Protein AF-A0A0R0CVD9-F1 (afdb_monomer_lite)

Structure (mmCIF, N/CA/C/O backbone):
data_AF-A0A0R0CVD9-F1
#
_entry.id   AF-A0A0R0CVD9-F1
#
loop_
_atom_site.group_PDB
_atom_site.id
_atom_site.type_symbol
_atom_site.label_atom_id
_atom_site.label_alt_id
_atom_site.label_comp_id
_atom_site.label_asym_id
_atom_site.label_entity_id
_atom_site.label_seq_id
_atom_site.pdbx_PDB_ins_code
_atom_site.Cartn_x
_atom_site.Cartn_y
_atom_site.Cartn_z
_atom_site.occupancy
_atom_site.B_iso_or_equiv
_atom_site.auth_seq_id
_atom_site.auth_comp_id
_atom_site.auth_asym_id
_atom_site.auth_atom_id
_atom_site.pdbx_PDB_model_num
ATOM 1 N N . MET A 1 1 ? 51.190 3.812 12.832 1.00 46.22 1 MET A N 1
ATOM 2 C CA . MET A 1 1 ? 50.723 3.449 14.195 1.00 46.22 1 MET A CA 1
ATOM 3 C C . MET A 1 1 ? 49.600 4.344 14.747 1.00 46.22 1 MET A C 1
ATOM 5 O O . MET A 1 1 ? 48.589 3.797 15.165 1.00 46.22 1 MET A O 1
ATOM 9 N N . LYS A 1 2 ? 49.679 5.688 14.687 1.00 39.62 2 LYS A N 1
ATOM 10 C CA . LYS A 1 2 ? 48.605 6.596 15.178 1.00 39.62 2 LYS A CA 1
ATOM 11 C C . LYS A 1 2 ? 47.224 6.422 14.500 1.00 39.62 2 LYS A C 1
ATOM 13 O O . LYS A 1 2 ? 46.209 6.509 15.180 1.00 39.62 2 LYS A O 1
ATOM 18 N N . ARG A 1 3 ? 47.165 6.081 13.202 1.00 39.66 3 ARG A N 1
ATOM 19 C CA . ARG A 1 3 ? 45.893 5.849 12.470 1.00 39.66 3 ARG A CA 1
ATOM 20 C C . ARG A 1 3 ? 45.149 4.562 12.882 1.00 39.66 3 ARG A C 1
ATOM 22 O O . ARG A 1 3 ? 43.926 4.535 12.844 1.00 39.66 3 ARG A O 1
ATOM 29 N N . LEU A 1 4 ? 45.863 3.531 13.348 1.00 35.41 4 LEU A N 1
ATOM 30 C CA . LEU A 1 4 ? 45.274 2.263 13.818 1.00 35.41 4 LEU A CA 1
ATOM 31 C C . LEU A 1 4 ? 44.642 2.386 15.217 1.00 35.41 4 LEU A C 1
ATOM 33 O O . LEU A 1 4 ? 43.608 1.778 15.484 1.00 35.41 4 LEU A O 1
ATOM 37 N N . LEU A 1 5 ? 45.210 3.227 16.088 1.00 36.34 5 LEU A N 1
ATOM 38 C CA . LEU A 1 5 ? 44.632 3.544 17.402 1.00 36.34 5 LEU A CA 1
ATOM 39 C C . LEU A 1 5 ? 43.390 4.440 17.287 1.00 36.34 5 LEU A C 1
ATOM 41 O O . LEU A 1 5 ? 42.425 4.255 18.023 1.00 36.34 5 LEU A O 1
ATOM 45 N N . GLN A 1 6 ? 43.369 5.362 16.321 1.00 36.78 6 GLN A N 1
ATOM 46 C CA . GLN A 1 6 ? 42.227 6.253 16.100 1.00 36.78 6 GLN A CA 1
ATOM 47 C C . GLN A 1 6 ? 41.021 5.518 15.485 1.00 36.78 6 GLN A C 1
ATOM 49 O O . GLN A 1 6 ? 39.886 5.802 15.861 1.00 36.78 6 GLN A O 1
ATOM 54 N N . ALA A 1 7 ? 41.259 4.521 14.622 1.00 36.97 7 ALA A N 1
ATOM 55 C CA . ALA A 1 7 ? 40.216 3.626 14.120 1.00 36.97 7 ALA A CA 1
ATOM 56 C C . ALA A 1 7 ? 39.637 2.738 15.238 1.00 36.97 7 ALA A C 1
ATOM 58 O O . ALA A 1 7 ? 38.423 2.722 15.424 1.00 36.97 7 ALA A O 1
ATOM 59 N N . ARG A 1 8 ? 40.483 2.098 16.066 1.00 34.53 8 ARG A N 1
ATOM 60 C CA . ARG A 1 8 ? 40.023 1.274 17.204 1.00 34.53 8 ARG A CA 1
ATOM 61 C C . ARG A 1 8 ? 39.249 2.075 18.259 1.00 34.53 8 ARG A C 1
ATOM 63 O O . ARG A 1 8 ? 38.226 1.597 18.736 1.00 34.53 8 ARG A O 1
ATOM 70 N N . CYS A 1 9 ? 39.656 3.306 18.576 1.00 31.66 9 CYS A N 1
ATOM 71 C CA . CYS A 1 9 ? 38.898 4.164 19.499 1.00 31.66 9 CYS A CA 1
ATOM 72 C C . CYS A 1 9 ? 37.529 4.601 18.947 1.00 31.66 9 CYS A C 1
ATOM 74 O O . CYS A 1 9 ? 36.595 4.792 19.728 1.00 31.66 9 CYS A O 1
ATOM 76 N N . LYS A 1 10 ? 37.381 4.744 17.621 1.00 36.44 10 LYS A N 1
ATOM 77 C CA . LYS A 1 10 ? 36.101 5.097 16.982 1.00 36.44 10 LYS A CA 1
ATOM 78 C C . LYS A 1 10 ? 35.129 3.908 16.985 1.00 36.44 10 LYS A C 1
ATOM 80 O O . LYS A 1 10 ? 33.962 4.088 17.316 1.00 36.44 10 LYS A O 1
ATOM 85 N N . THR A 1 11 ? 35.628 2.696 16.728 1.00 39.69 11 THR A N 1
ATOM 86 C CA . THR A 1 11 ? 34.836 1.453 16.778 1.00 39.69 11 THR A CA 1
ATOM 87 C C . THR A 1 11 ? 34.402 1.095 18.204 1.00 39.69 11 THR A C 1
ATOM 89 O O . THR A 1 11 ? 33.258 0.706 18.416 1.00 39.69 11 THR A O 1
ATOM 92 N N . ILE A 1 12 ? 35.272 1.293 19.205 1.00 40.84 12 ILE A N 1
ATOM 93 C CA . ILE A 1 12 ? 34.942 1.007 20.611 1.00 40.84 12 ILE A CA 1
ATOM 94 C C . ILE A 1 12 ? 33.892 1.996 21.142 1.00 40.84 12 ILE A C 1
ATOM 96 O O . ILE A 1 12 ? 32.920 1.560 21.746 1.00 40.84 12 ILE A O 1
ATOM 100 N N . ARG A 1 13 ? 34.002 3.305 20.849 1.00 39.06 13 ARG A N 1
ATOM 101 C CA . ARG A 1 13 ? 32.977 4.292 21.257 1.00 39.06 13 ARG A CA 1
ATOM 102 C C . ARG A 1 13 ? 31.610 4.054 20.606 1.00 39.06 13 ARG A C 1
ATOM 104 O O . ARG A 1 13 ? 30.598 4.259 21.273 1.00 39.06 13 ARG A O 1
ATOM 111 N N . GLY A 1 14 ? 31.577 3.608 19.346 1.00 40.62 14 GLY A N 1
ATOM 112 C CA . GLY A 1 14 ? 30.336 3.226 18.659 1.00 40.62 14 GLY A CA 1
ATOM 113 C C . GLY A 1 14 ? 29.641 2.039 19.333 1.00 40.62 14 GLY A C 1
ATOM 114 O O . GLY A 1 14 ? 28.458 2.121 19.658 1.00 40.62 14 GLY A O 1
ATOM 115 N N . ALA A 1 15 ? 30.397 0.987 19.661 1.00 43.97 15 ALA A N 1
ATOM 116 C CA . ALA A 1 15 ? 29.871 -0.186 20.359 1.00 43.97 15 ALA A CA 1
ATOM 117 C C . ALA A 1 15 ? 29.385 0.137 21.788 1.00 43.97 15 ALA A C 1
ATOM 119 O O . ALA A 1 15 ? 28.335 -0.339 22.212 1.00 43.97 15 ALA A O 1
ATOM 120 N N . SER A 1 16 ? 30.099 0.993 22.532 1.00 41.03 16 SER A N 1
ATOM 121 C CA . SER A 1 16 ? 29.701 1.407 23.888 1.00 41.03 16 SER A CA 1
ATOM 122 C C . SER A 1 16 ? 28.392 2.210 23.915 1.00 41.03 16 SER A C 1
ATOM 124 O O . SER A 1 16 ? 27.549 1.980 24.783 1.00 41.03 16 SER A O 1
ATOM 126 N N . MET A 1 17 ? 28.183 3.129 22.959 1.00 42.91 17 MET A N 1
ATOM 127 C CA . MET A 1 17 ? 26.914 3.866 22.833 1.00 42.91 17 MET A CA 1
ATOM 128 C C . MET A 1 17 ? 25.754 2.961 22.393 1.00 42.91 17 MET A C 1
ATOM 130 O O . MET A 1 17 ? 24.625 3.138 22.860 1.00 42.91 17 MET A O 1
ATOM 134 N N . GLN A 1 18 ? 26.014 1.968 21.539 1.00 55.06 18 GLN A N 1
ATOM 135 C CA . GLN A 1 18 ? 25.009 0.982 21.125 1.00 55.06 18 GLN A CA 1
ATOM 136 C C . GLN A 1 18 ? 24.547 0.106 22.300 1.00 55.06 18 GLN A C 1
ATOM 138 O O . GLN A 1 18 ? 23.351 -0.124 22.458 1.00 55.06 18 GLN A O 1
ATOM 143 N N . ILE A 1 19 ? 25.457 -0.315 23.182 1.00 55.16 19 ILE A N 1
ATOM 144 C CA . ILE A 1 19 ? 25.104 -1.124 24.361 1.00 55.16 19 ILE A CA 1
ATOM 145 C C . ILE A 1 19 ? 24.283 -0.304 25.370 1.00 55.16 19 ILE A C 1
ATOM 147 O O . ILE A 1 19 ? 23.258 -0.774 25.861 1.00 55.16 19 ILE A O 1
ATOM 151 N N . LEU A 1 20 ? 24.675 0.945 25.649 1.00 53.81 20 LEU A N 1
ATOM 152 C CA . LEU A 1 20 ? 23.951 1.816 26.589 1.00 53.81 20 LEU A CA 1
ATOM 153 C C . LEU A 1 20 ? 22.555 2.208 26.079 1.00 53.81 20 LEU A C 1
ATOM 155 O O . LEU A 1 20 ? 21.593 2.220 26.850 1.00 53.81 20 LEU A O 1
ATOM 159 N N . SER A 1 21 ? 22.421 2.484 24.780 1.00 58.44 21 SER A N 1
ATOM 160 C CA . SER A 1 21 ? 21.119 2.770 24.161 1.00 58.44 21 SER A CA 1
ATOM 161 C C . SER A 1 21 ? 20.202 1.540 24.143 1.00 58.44 21 SER A C 1
ATOM 163 O O . SER A 1 21 ? 19.011 1.668 24.434 1.00 58.44 21 SER A O 1
ATOM 165 N N . GLN A 1 22 ? 20.744 0.340 23.911 1.00 59.06 22 GLN A N 1
ATOM 166 C CA . GLN A 1 22 ? 19.995 -0.916 24.005 1.00 59.06 22 GLN A CA 1
ATOM 167 C C . GLN A 1 22 ? 19.549 -1.230 25.436 1.00 59.06 22 GLN A C 1
ATOM 169 O O . GLN A 1 22 ? 18.390 -1.587 25.635 1.00 59.06 22 GLN A O 1
ATOM 174 N N . LEU A 1 23 ? 20.408 -1.040 26.441 1.00 57.72 23 LEU A N 1
ATOM 175 C CA . LEU A 1 23 ? 20.046 -1.236 27.851 1.00 57.72 23 LEU A CA 1
ATOM 176 C C . LEU A 1 23 ? 18.939 -0.269 28.294 1.00 57.72 23 LEU A C 1
ATOM 178 O O . LEU A 1 23 ? 17.981 -0.682 28.948 1.00 57.72 23 LEU A O 1
ATOM 182 N N . GLY A 1 24 ? 19.011 0.997 27.873 1.00 60.28 24 GLY A N 1
ATOM 183 C CA . GLY A 1 24 ? 17.952 1.979 28.118 1.00 60.28 24 GLY A CA 1
ATOM 184 C C . GLY A 1 24 ? 16.625 1.615 27.439 1.00 60.28 24 GLY A C 1
ATOM 185 O O . GLY A 1 24 ? 15.556 1.778 28.033 1.00 60.28 24 GLY A O 1
ATOM 186 N N . LEU A 1 25 ? 16.675 1.079 26.216 1.00 61.19 25 LEU A N 1
ATOM 187 C CA . LEU A 1 25 ? 15.493 0.571 25.517 1.00 61.19 25 LEU A CA 1
ATOM 188 C C . LEU A 1 25 ? 14.918 -0.676 26.196 1.00 61.19 25 LEU A C 1
ATOM 190 O O . LEU A 1 25 ? 13.705 -0.747 26.371 1.00 61.19 25 LEU A O 1
ATOM 194 N N . MET A 1 26 ? 15.756 -1.622 26.629 1.00 55.00 26 MET A N 1
ATOM 195 C CA . MET A 1 26 ? 15.325 -2.814 27.370 1.00 55.00 26 MET A CA 1
ATOM 196 C C . MET A 1 26 ? 14.677 -2.442 28.702 1.00 55.00 26 MET A C 1
ATOM 198 O O . MET A 1 26 ? 13.609 -2.957 29.021 1.00 55.00 26 MET A O 1
ATOM 202 N N . PHE A 1 27 ? 15.244 -1.486 29.440 1.00 59.59 27 PHE A N 1
ATOM 203 C CA . PHE A 1 27 ? 14.623 -0.963 30.656 1.00 59.59 27 PHE A CA 1
ATOM 204 C C . PHE A 1 27 ? 13.245 -0.353 30.365 1.00 59.59 27 PHE A C 1
ATOM 206 O O . PHE A 1 27 ? 12.258 -0.687 31.017 1.00 59.59 27 PHE A O 1
ATOM 213 N N . ARG A 1 28 ? 13.128 0.493 29.336 1.00 57.97 28 ARG A N 1
ATOM 214 C CA . ARG A 1 28 ? 11.841 1.099 28.956 1.00 57.97 28 ARG A CA 1
ATOM 215 C C . ARG A 1 28 ? 10.813 0.072 28.478 1.00 57.97 28 ARG A C 1
ATOM 217 O O . ARG A 1 28 ? 9.631 0.212 28.779 1.00 57.97 28 ARG A O 1
ATOM 224 N N . ALA A 1 29 ? 11.248 -0.948 27.747 1.00 55.06 29 ALA A N 1
ATOM 225 C CA . ALA A 1 29 ? 10.389 -1.997 27.213 1.00 55.06 29 ALA A CA 1
ATOM 226 C C . ALA A 1 29 ? 9.886 -2.958 28.300 1.00 55.06 29 ALA A C 1
ATOM 228 O O . ALA A 1 29 ? 8.717 -3.342 28.270 1.00 55.06 29 ALA A O 1
ATOM 229 N N . THR A 1 30 ? 10.752 -3.318 29.251 1.00 56.84 30 THR A N 1
ATOM 230 C CA . THR A 1 30 ? 10.478 -4.347 30.263 1.00 56.84 30 THR A CA 1
ATOM 231 C C . THR A 1 30 ? 9.983 -3.755 31.581 1.00 56.84 30 THR A C 1
ATOM 233 O O . THR A 1 30 ? 9.003 -4.245 32.127 1.00 56.84 30 THR A O 1
ATOM 236 N N . VAL A 1 31 ? 10.612 -2.685 32.079 1.00 52.72 31 VAL A N 1
ATOM 237 C CA . VAL A 1 31 ? 10.285 -2.077 33.384 1.00 52.72 31 VAL A CA 1
ATOM 238 C C . VAL A 1 31 ? 9.189 -1.022 33.253 1.00 52.72 31 VAL A C 1
ATOM 240 O O . VAL A 1 31 ? 8.256 -1.001 34.045 1.00 52.72 31 VAL A O 1
ATOM 243 N N . LEU A 1 32 ? 9.262 -0.164 32.229 1.00 61.47 32 LEU A N 1
ATOM 244 C CA . LEU A 1 32 ? 8.261 0.894 32.002 1.00 61.47 32 LEU A CA 1
ATOM 245 C C . LEU A 1 32 ? 7.139 0.481 31.038 1.00 61.47 32 LEU A C 1
ATOM 247 O O . LEU A 1 32 ? 6.262 1.289 30.736 1.00 61.47 32 LEU A O 1
ATOM 251 N N . ASN A 1 33 ? 7.179 -0.757 30.533 1.00 66.50 33 ASN A N 1
ATOM 252 C CA . ASN A 1 33 ? 6.204 -1.336 29.607 1.00 66.50 33 ASN A CA 1
ATOM 253 C C . ASN A 1 33 ? 5.878 -0.437 28.389 1.00 66.50 33 ASN A C 1
ATOM 255 O O . ASN A 1 33 ? 4.750 -0.407 27.894 1.00 66.50 33 ASN A O 1
ATOM 259 N N . GLN A 1 34 ? 6.859 0.330 27.900 1.00 79.25 34 GLN A N 1
ATOM 260 C CA . GLN A 1 34 ? 6.652 1.284 26.811 1.00 79.25 34 GLN A CA 1
ATOM 261 C C . GLN A 1 34 ? 6.597 0.571 25.457 1.00 79.25 34 GLN A C 1
ATOM 263 O O . GLN A 1 34 ? 7.602 0.036 24.984 1.00 79.25 34 GLN A O 1
ATOM 268 N N . LEU A 1 35 ? 5.441 0.639 24.786 1.00 82.19 35 LEU A N 1
ATOM 269 C CA . LEU A 1 35 ? 5.224 0.022 23.471 1.00 82.19 35 LEU A CA 1
ATOM 270 C C . LEU A 1 35 ? 6.249 0.479 22.424 1.00 82.19 35 LEU A C 1
ATOM 272 O O . LEU A 1 35 ? 6.852 -0.348 21.749 1.00 82.19 35 LEU A O 1
ATOM 276 N N . ALA A 1 36 ? 6.523 1.784 22.355 1.00 79.62 36 ALA A N 1
ATOM 277 C CA . ALA A 1 36 ? 7.508 2.336 21.425 1.00 79.62 36 ALA A CA 1
ATOM 278 C C . ALA A 1 36 ? 8.912 1.735 21.624 1.00 79.62 36 ALA A C 1
ATOM 280 O O . ALA A 1 36 ? 9.637 1.530 20.657 1.00 79.62 36 ALA A O 1
ATOM 281 N N . ALA A 1 37 ? 9.298 1.430 22.869 1.00 75.69 37 ALA A N 1
ATOM 282 C CA . ALA A 1 37 ? 10.582 0.801 23.164 1.00 75.69 37 ALA A CA 1
ATOM 283 C C . ALA A 1 37 ? 10.592 -0.686 22.775 1.00 75.69 37 ALA A C 1
ATOM 285 O O . ALA A 1 37 ? 11.585 -1.153 22.224 1.00 75.69 37 ALA A O 1
ATOM 286 N N . LYS A 1 38 ? 9.484 -1.412 22.993 1.00 80.69 38 LYS A N 1
ATOM 287 C CA . LYS A 1 38 ? 9.330 -2.809 22.542 1.00 80.69 38 LYS A CA 1
ATOM 288 C C . LYS A 1 38 ? 9.438 -2.929 21.025 1.00 80.69 38 LYS A C 1
ATOM 290 O O . LYS A 1 38 ? 10.200 -3.757 20.539 1.00 80.69 38 LYS A O 1
ATOM 295 N N . V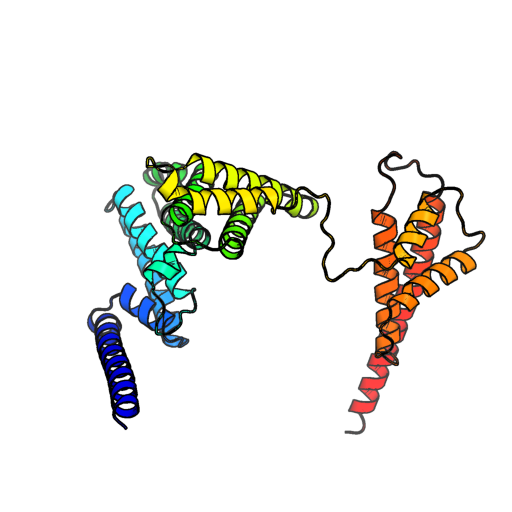AL A 1 39 ? 8.728 -2.064 20.301 1.00 80.38 39 VAL A N 1
ATOM 296 C CA . VAL A 1 39 ? 8.762 -2.001 18.835 1.00 80.38 39 VAL A CA 1
ATOM 297 C C . VAL A 1 39 ? 10.174 -1.703 18.342 1.00 80.38 39 VAL A C 1
ATOM 299 O O . VAL A 1 39 ? 10.689 -2.455 17.526 1.00 80.38 39 VAL A O 1
ATOM 302 N N . ARG A 1 40 ? 10.842 -0.684 18.902 1.00 78.62 40 ARG A N 1
ATOM 303 C CA . ARG A 1 40 ? 12.225 -0.333 18.532 1.00 78.62 40 ARG A CA 1
ATOM 304 C C . ARG A 1 40 ? 13.211 -1.478 18.766 1.00 78.62 40 ARG A C 1
ATOM 306 O O . ARG A 1 40 ? 14.072 -1.735 17.934 1.00 78.62 40 ARG A O 1
ATOM 313 N N . LEU A 1 41 ? 13.090 -2.191 19.886 1.00 75.62 41 LEU A N 1
ATOM 314 C CA . LEU A 1 41 ? 13.940 -3.356 20.150 1.00 75.62 41 LEU A CA 1
ATOM 315 C C . LEU A 1 41 ? 13.692 -4.489 19.155 1.00 75.62 41 LEU A C 1
ATOM 317 O O . LEU A 1 41 ? 14.648 -5.134 18.731 1.00 75.62 41 LEU A O 1
ATOM 321 N N . ALA A 1 42 ? 12.429 -4.738 18.807 1.00 79.31 42 ALA A N 1
ATOM 322 C CA . ALA A 1 42 ? 12.054 -5.784 17.865 1.00 79.31 42 ALA A CA 1
ATOM 323 C C . ALA A 1 42 ? 12.468 -5.447 16.422 1.00 79.31 42 ALA A C 1
ATOM 325 O O . ALA A 1 42 ? 12.924 -6.339 15.711 1.00 79.31 42 ALA A O 1
ATOM 326 N N . SER A 1 43 ? 12.369 -4.177 16.011 1.00 74.19 43 SER A N 1
ATOM 327 C CA . SER A 1 43 ? 12.750 -3.720 14.668 1.00 74.19 43 SER A CA 1
ATOM 328 C C . SER A 1 43 ? 14.266 -3.716 14.450 1.00 74.19 43 SER A C 1
ATOM 330 O O . SER A 1 43 ? 14.717 -3.982 13.341 1.00 74.19 43 SER A O 1
ATOM 332 N N . SER A 1 44 ? 15.058 -3.426 15.492 1.00 73.56 44 SER A N 1
ATOM 333 C CA . SER A 1 44 ? 16.529 -3.415 15.410 1.00 73.56 44 SER A CA 1
ATOM 334 C C . SER A 1 44 ? 17.168 -4.796 15.589 1.00 73.56 44 SER A C 1
ATOM 336 O O . SER A 1 44 ? 18.230 -5.049 15.031 1.00 73.56 44 SER A O 1
ATOM 338 N N . HIS A 1 45 ? 16.554 -5.682 16.383 1.00 72.12 45 HIS A N 1
ATOM 339 C CA . HIS A 1 45 ? 17.060 -7.031 16.663 1.00 72.12 45 HIS A CA 1
ATOM 340 C C . HIS A 1 45 ? 15.919 -8.037 16.611 1.00 72.12 45 HIS A C 1
ATOM 342 O O . HIS A 1 45 ? 15.257 -8.298 17.624 1.00 72.12 45 HIS A O 1
ATOM 348 N N . TYR A 1 46 ? 15.702 -8.607 15.425 1.00 69.75 46 TYR A N 1
ATOM 349 C CA . TYR A 1 46 ? 14.623 -9.563 15.222 1.00 69.75 46 TYR A CA 1
ATOM 350 C C . TYR A 1 46 ? 14.783 -10.774 16.147 1.00 69.75 46 TYR A C 1
ATOM 352 O O . TYR A 1 46 ? 15.763 -11.515 16.101 1.00 69.75 46 TYR A O 1
ATOM 360 N N . SER A 1 47 ? 13.772 -10.978 16.982 1.00 72.81 47 SER A N 1
ATOM 361 C CA . SER A 1 47 ? 13.567 -12.181 17.773 1.00 72.81 47 SER A CA 1
ATOM 362 C C . SER A 1 47 ? 12.073 -12.489 17.731 1.00 72.81 47 SER A C 1
ATOM 364 O O . SER A 1 47 ? 11.288 -11.578 18.018 1.00 72.81 47 SER A O 1
ATOM 366 N N . PRO A 1 48 ? 11.656 -13.729 17.413 1.00 76.62 48 PRO A N 1
ATOM 367 C CA . PRO A 1 48 ? 10.239 -14.072 17.303 1.00 76.62 48 PRO A CA 1
ATOM 368 C C . PRO A 1 48 ? 9.418 -13.690 18.543 1.00 76.62 48 PRO A C 1
ATOM 370 O O . PRO A 1 48 ? 8.316 -13.162 18.418 1.00 76.62 48 PRO A O 1
ATOM 373 N N . SER A 1 49 ? 9.977 -13.864 19.746 1.00 70.38 49 SER A N 1
ATOM 374 C CA . SER A 1 49 ? 9.300 -13.514 21.001 1.00 70.38 49 SER A CA 1
ATOM 375 C C . SER A 1 49 ? 9.141 -12.003 21.189 1.00 70.38 49 SER A C 1
ATOM 377 O O . SER A 1 49 ? 8.081 -11.541 21.606 1.00 70.38 49 SER A O 1
ATOM 379 N N . ARG A 1 50 ? 10.167 -11.212 20.848 1.00 73.12 50 ARG A N 1
ATOM 380 C CA . ARG A 1 50 ? 10.113 -9.741 20.928 1.00 73.12 50 ARG A CA 1
ATOM 381 C C . ARG A 1 50 ? 9.162 -9.160 19.892 1.00 73.12 50 ARG A C 1
ATOM 383 O O . ARG A 1 50 ? 8.417 -8.239 20.211 1.00 73.12 50 ARG A O 1
ATOM 390 N N . PHE A 1 51 ? 9.180 -9.714 18.682 1.00 77.19 51 PHE A N 1
ATOM 391 C CA . PHE A 1 51 ? 8.281 -9.327 17.604 1.00 77.19 51 PHE A CA 1
ATOM 392 C C . PHE A 1 51 ? 6.824 -9.616 17.977 1.00 77.19 51 PHE A C 1
ATOM 394 O O . PHE A 1 51 ? 6.001 -8.708 17.948 1.00 77.19 51 PHE A O 1
ATOM 401 N N . SER A 1 52 ? 6.525 -10.837 18.434 1.00 77.00 52 SER A N 1
ATOM 402 C CA . SER A 1 52 ? 5.186 -11.212 18.901 1.00 77.00 52 SER A CA 1
ATOM 403 C C . SER A 1 52 ? 4.718 -10.333 20.067 1.00 77.00 52 SER A C 1
ATOM 405 O O . SER A 1 52 ? 3.620 -9.791 20.018 1.00 77.00 52 SER A O 1
ATOM 407 N N . ALA A 1 53 ? 5.569 -10.084 21.068 1.00 72.75 53 ALA A N 1
ATOM 408 C CA . ALA A 1 53 ? 5.220 -9.215 22.193 1.00 72.75 53 ALA A CA 1
ATOM 409 C C . ALA A 1 53 ? 4.976 -7.750 21.780 1.00 72.75 53 ALA A C 1
ATOM 411 O O . ALA A 1 53 ? 4.141 -7.070 22.384 1.00 72.75 53 ALA A O 1
ATOM 412 N N . ALA A 1 54 ? 5.708 -7.245 20.782 1.00 79.19 54 ALA A N 1
ATOM 413 C CA . ALA A 1 54 ? 5.482 -5.918 20.221 1.00 79.19 54 ALA A CA 1
ATOM 414 C C . ALA A 1 54 ? 4.161 -5.866 19.441 1.00 79.19 54 ALA A C 1
ATOM 416 O O . ALA A 1 54 ? 3.379 -4.947 19.672 1.00 79.19 54 ALA A O 1
ATOM 417 N N . LEU A 1 55 ? 3.879 -6.878 18.615 1.00 83.06 55 LEU A N 1
ATOM 418 C CA . LEU A 1 55 ? 2.637 -7.002 17.849 1.00 83.06 55 LEU A CA 1
ATOM 419 C C . LEU A 1 55 ? 1.410 -7.067 18.770 1.00 83.06 55 LEU A C 1
ATOM 421 O O . LEU A 1 55 ? 0.515 -6.236 18.662 1.00 83.06 55 LEU A O 1
ATOM 425 N N . THR A 1 56 ? 1.423 -7.950 19.774 1.00 80.88 56 THR A N 1
ATOM 426 C CA . THR A 1 56 ? 0.361 -8.019 20.793 1.00 80.88 56 THR A CA 1
ATOM 427 C C . THR A 1 56 ? 0.215 -6.699 21.555 1.00 80.88 56 THR A C 1
ATOM 429 O O . THR A 1 56 ? -0.883 -6.302 21.941 1.00 80.88 56 THR A O 1
ATOM 432 N N . GLY A 1 57 ? 1.322 -5.986 21.781 1.00 82.06 57 GLY A N 1
ATOM 433 C CA . GLY A 1 57 ? 1.300 -4.657 22.382 1.00 82.06 57 GLY A CA 1
ATOM 434 C C . GLY A 1 57 ? 0.588 -3.612 21.516 1.00 82.06 57 GLY A C 1
ATOM 435 O O . GLY A 1 57 ? -0.137 -2.782 22.067 1.00 82.06 57 GLY A O 1
ATOM 436 N N . ILE A 1 58 ? 0.777 -3.660 20.193 1.00 85.44 58 ILE A N 1
ATOM 437 C CA . ILE A 1 58 ? 0.079 -2.804 19.225 1.00 85.44 58 ILE A CA 1
ATOM 438 C C . ILE A 1 58 ? -1.413 -3.142 19.225 1.00 85.44 58 ILE A C 1
ATOM 440 O O . ILE A 1 58 ? -2.217 -2.248 19.482 1.00 85.44 58 ILE A O 1
ATOM 444 N N . ASP A 1 59 ? -1.780 -4.418 19.073 1.00 85.44 59 ASP A N 1
ATOM 445 C CA . ASP A 1 59 ? -3.182 -4.863 19.057 1.00 85.44 59 ASP A CA 1
ATOM 446 C C . ASP A 1 59 ? -3.940 -4.443 20.325 1.00 85.44 59 ASP A C 1
ATOM 448 O O . ASP A 1 59 ? -5.010 -3.835 20.257 1.00 85.44 59 ASP A O 1
ATOM 452 N N . ASN A 1 60 ? -3.346 -4.667 21.501 1.00 87.00 60 ASN A N 1
ATOM 453 C CA . ASN A 1 60 ? -3.936 -4.241 22.770 1.00 87.00 60 ASN A CA 1
ATOM 454 C C . ASN A 1 60 ? -4.131 -2.722 22.833 1.00 87.00 60 ASN A C 1
ATOM 456 O O . ASN A 1 60 ? -5.101 -2.233 23.416 1.00 87.00 60 ASN A O 1
ATOM 460 N N . ARG A 1 61 ? -3.197 -1.950 22.266 1.00 90.06 61 ARG A N 1
ATOM 461 C CA . ARG A 1 61 ? -3.266 -0.489 22.302 1.00 90.06 61 ARG A CA 1
ATOM 462 C C . ARG A 1 61 ? -4.287 0.062 21.316 1.00 90.06 61 ARG A C 1
ATOM 464 O O . ARG A 1 61 ? -4.929 1.061 21.641 1.00 90.06 61 ARG A O 1
ATOM 471 N N . GLU A 1 62 ? -4.461 -0.588 20.173 1.00 90.44 62 GLU A N 1
ATOM 472 C CA . GLU A 1 62 ? -5.535 -0.305 19.225 1.00 90.44 62 GLU A CA 1
ATOM 473 C C . GLU A 1 62 ? -6.905 -0.601 19.833 1.00 90.44 62 GLU A C 1
ATOM 475 O O . GLU A 1 62 ? -7.777 0.264 19.778 1.00 90.44 62 GLU A O 1
ATOM 480 N N . GLN A 1 63 ? -7.071 -1.742 20.511 1.00 88.56 63 GLN A N 1
ATOM 481 C CA . GLN A 1 63 ? -8.320 -2.067 21.203 1.00 88.56 63 GLN A CA 1
ATOM 482 C C . GLN A 1 63 ? -8.641 -1.037 22.295 1.00 88.56 63 GLN A C 1
ATOM 484 O O . GLN A 1 63 ? -9.714 -0.444 22.303 1.00 88.56 63 GLN A O 1
ATOM 489 N N . GLN A 1 64 ? -7.674 -0.711 23.159 1.00 90.81 64 GLN A N 1
ATOM 490 C CA . GLN A 1 64 ? -7.847 0.333 24.179 1.00 90.81 64 GLN A CA 1
ATOM 491 C C . GLN A 1 64 ? -8.141 1.716 23.586 1.00 90.81 64 GLN A C 1
ATOM 493 O O . GLN A 1 64 ? -8.725 2.578 24.249 1.00 90.81 64 GLN A O 1
ATOM 498 N N . LEU A 1 65 ? -7.638 2.004 22.387 1.00 92.25 65 LEU A N 1
ATOM 499 C CA . LEU A 1 65 ? -7.919 3.251 21.692 1.00 92.25 65 LEU A CA 1
ATOM 500 C C . LEU A 1 65 ? -9.361 3.261 21.173 1.00 92.25 65 LEU A C 1
ATOM 502 O O . LEU A 1 65 ? -10.066 4.244 21.401 1.00 92.25 65 LEU A O 1
ATOM 506 N N . ALA A 1 66 ? -9.793 2.159 20.561 1.00 88.88 66 ALA A N 1
ATOM 507 C CA . ALA A 1 66 ? -11.155 1.941 20.095 1.00 88.88 66 ALA A CA 1
ATOM 508 C C . ALA A 1 66 ? -12.169 2.032 21.249 1.00 88.88 66 ALA A C 1
ATOM 510 O O . ALA A 1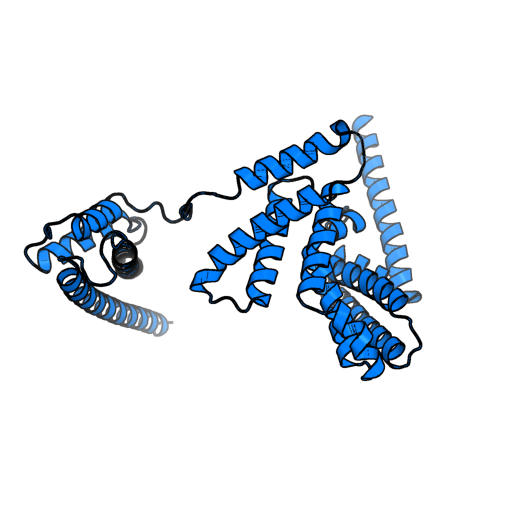 66 ? -13.120 2.805 21.157 1.00 88.88 66 ALA A O 1
ATOM 511 N N . ASP A 1 67 ? -11.906 1.365 22.377 1.00 89.25 67 ASP A N 1
ATOM 512 C CA . ASP A 1 67 ? -12.776 1.371 23.561 1.00 89.25 67 ASP A CA 1
ATOM 513 C C . ASP A 1 67 ? -12.897 2.765 24.191 1.00 89.25 67 ASP A C 1
ATOM 515 O O . ASP A 1 67 ? -13.974 3.216 24.577 1.00 89.25 67 ASP A O 1
ATOM 519 N N . ARG A 1 68 ? -11.784 3.502 24.299 1.00 89.88 68 ARG A N 1
ATOM 520 C CA . ARG A 1 68 ? -11.820 4.869 24.841 1.00 89.88 68 ARG A CA 1
ATOM 521 C C . ARG A 1 68 ? -12.579 5.821 23.922 1.00 89.88 68 ARG A C 1
ATOM 523 O O . ARG A 1 68 ? -13.237 6.734 24.418 1.00 89.88 68 ARG A O 1
ATOM 530 N N . PHE A 1 69 ? -12.484 5.629 22.610 1.00 88.12 69 PHE A N 1
ATOM 531 C CA . PHE A 1 69 ? -13.249 6.415 21.652 1.00 88.12 69 PHE A CA 1
ATOM 532 C C . PHE A 1 69 ? -14.742 6.067 21.691 1.00 88.12 69 PHE A C 1
ATOM 534 O O . PHE A 1 69 ? -15.567 6.977 21.760 1.00 88.12 69 PHE A O 1
ATOM 541 N N . SER A 1 70 ? -15.096 4.778 21.730 1.00 86.69 70 SER A N 1
ATOM 542 C CA . SER A 1 70 ? -16.493 4.328 21.800 1.00 86.69 70 SER A CA 1
ATOM 543 C C . SER A 1 70 ? -17.197 4.804 23.073 1.00 86.69 70 SER A C 1
ATOM 545 O O . SER A 1 70 ? -18.360 5.192 23.026 1.00 86.69 70 SER A O 1
ATOM 547 N N . GLN A 1 71 ? -16.466 4.888 24.188 1.00 87.38 71 GLN A N 1
ATOM 548 C CA . GLN A 1 71 ? -16.935 5.446 25.461 1.00 87.38 71 GLN A CA 1
ATOM 549 C C . GLN A 1 71 ? -16.979 6.988 25.492 1.00 87.38 71 GLN A C 1
ATOM 551 O O . GLN A 1 71 ? -17.252 7.568 26.541 1.00 87.38 71 GLN A O 1
ATOM 556 N N . GLY A 1 72 ? -16.645 7.674 24.392 1.00 84.19 72 GLY A N 1
ATOM 557 C CA . GLY A 1 72 ? -16.622 9.139 24.318 1.00 84.19 72 GLY A CA 1
ATOM 558 C C . GLY A 1 72 ? -15.509 9.805 25.137 1.00 84.19 72 GLY A C 1
ATOM 559 O O . GLY A 1 72 ? -15.514 11.020 25.308 1.00 84.19 72 GLY A O 1
ATOM 560 N N . ARG A 1 73 ? -14.529 9.036 25.630 1.00 87.88 73 ARG A N 1
ATOM 561 C CA . ARG A 1 73 ? -13.392 9.537 26.427 1.00 87.88 73 ARG A CA 1
ATOM 562 C C . ARG A 1 73 ? -12.272 10.134 25.570 1.00 87.88 73 ARG A C 1
ATOM 564 O O . ARG A 1 73 ? -11.279 10.614 26.112 1.00 87.88 73 ARG A O 1
ATOM 571 N N . LEU A 1 74 ? -12.397 10.063 24.245 1.00 89.12 74 LEU A N 1
ATOM 572 C CA . LEU A 1 74 ? -11.456 10.623 23.279 1.00 89.12 74 LEU A CA 1
ATOM 573 C C . LEU A 1 74 ? -12.203 11.403 22.203 1.00 89.12 74 LEU A C 1
ATOM 575 O O . LEU A 1 74 ? -13.211 10.937 21.673 1.00 89.12 74 LEU A O 1
ATOM 579 N N . SER A 1 75 ? -11.660 12.561 21.832 1.00 89.00 75 SER A N 1
ATOM 580 C CA . SER A 1 75 ? -12.122 13.291 20.652 1.00 89.00 75 SER A CA 1
ATOM 581 C C . SER A 1 75 ? -11.577 12.669 19.362 1.00 89.00 75 SER A C 1
ATOM 583 O O . SER A 1 75 ? -10.554 11.979 19.367 1.00 89.00 75 SER A O 1
ATOM 585 N N . VAL A 1 76 ? -12.216 12.967 18.227 1.00 87.56 76 VAL A N 1
ATOM 586 C CA . VAL A 1 76 ? -11.764 12.519 16.896 1.00 87.56 76 VAL A CA 1
ATOM 587 C C . VAL A 1 76 ? -10.334 12.979 16.601 1.00 87.56 76 VAL A C 1
ATOM 589 O O . VAL A 1 76 ? -9.525 12.198 16.107 1.00 87.56 76 VAL A O 1
ATOM 592 N N . GLY A 1 77 ? -9.978 14.216 16.965 1.00 87.38 77 GLY A N 1
ATOM 593 C CA . GLY A 1 77 ? -8.611 14.722 16.805 1.00 87.38 77 GLY A CA 1
ATOM 594 C C . GLY A 1 77 ? -7.590 13.939 17.641 1.00 87.38 77 GLY A C 1
ATOM 595 O O . GLY A 1 77 ? -6.521 13.575 17.152 1.00 87.38 77 GLY A O 1
ATOM 596 N N . GLN A 1 78 ? -7.927 13.597 18.889 1.00 91.00 78 GLN A N 1
ATOM 597 C CA . GLN A 1 78 ? -7.054 12.777 19.737 1.00 91.00 78 GLN A CA 1
ATOM 598 C C . GLN A 1 78 ? -6.914 11.346 19.212 1.00 91.00 78 GLN A C 1
ATOM 600 O O . GLN A 1 78 ? -5.809 10.798 19.235 1.00 91.00 78 GLN A O 1
ATOM 605 N N . LEU A 1 79 ? -8.011 10.756 18.726 1.00 90.44 79 LEU A N 1
ATOM 606 C CA . LEU A 1 79 ? -8.001 9.458 18.060 1.00 90.44 79 LEU A CA 1
ATOM 607 C C . LEU A 1 79 ? -7.074 9.492 16.845 1.00 90.44 79 LEU A C 1
ATOM 609 O O . LEU A 1 79 ? -6.207 8.635 16.724 1.00 90.44 79 LEU A O 1
ATOM 613 N N . TYR A 1 80 ? -7.197 10.514 15.999 1.00 89.75 80 TYR A N 1
ATOM 614 C CA . TYR A 1 80 ? -6.367 10.699 14.814 1.00 89.75 80 TYR A CA 1
ATOM 615 C C . TYR A 1 80 ? -4.873 10.725 15.159 1.00 89.75 80 TYR A C 1
ATOM 617 O O . TYR A 1 80 ? -4.083 9.988 14.568 1.00 89.75 80 TYR A O 1
ATOM 625 N N . HIS A 1 81 ? -4.464 11.540 16.135 1.00 90.50 81 HIS A N 1
ATOM 626 C CA . HIS A 1 81 ? -3.056 11.627 16.530 1.00 90.50 81 HIS A CA 1
ATOM 627 C C . HIS A 1 81 ? -2.535 10.321 17.141 1.00 90.50 81 HIS A C 1
ATOM 629 O O . HIS A 1 81 ? -1.406 9.916 16.863 1.00 90.50 81 HIS A O 1
ATOM 635 N N . GLN A 1 82 ? -3.338 9.641 17.964 1.00 92.50 82 GLN A N 1
ATOM 636 C CA . GLN A 1 82 ? -2.934 8.371 18.575 1.00 92.50 82 GLN A CA 1
ATOM 637 C C . GLN A 1 82 ? -2.874 7.236 17.545 1.00 92.50 82 GLN A C 1
ATOM 639 O O . GLN A 1 82 ? -1.910 6.474 17.551 1.00 92.50 82 GLN A O 1
ATOM 644 N N . ALA A 1 83 ? -3.834 7.174 16.622 1.00 91.44 83 ALA A N 1
ATOM 645 C CA . ALA A 1 83 ? -3.850 6.211 15.529 1.00 91.44 83 ALA A CA 1
ATOM 646 C C . ALA A 1 83 ? -2.669 6.416 14.574 1.00 91.44 83 ALA A C 1
ATOM 648 O O . ALA A 1 83 ? -2.057 5.442 14.147 1.00 91.44 83 ALA A O 1
ATOM 649 N N . ARG A 1 84 ? -2.271 7.671 14.305 1.00 90.94 84 ARG A N 1
ATOM 650 C CA . ARG A 1 84 ? -1.058 7.975 13.527 1.00 90.94 84 ARG A CA 1
ATOM 651 C C . ARG A 1 84 ? 0.180 7.354 14.168 1.00 90.94 84 ARG A C 1
ATOM 653 O O . ARG A 1 84 ? 0.920 6.654 13.492 1.00 90.94 84 ARG A O 1
ATOM 660 N N . ARG A 1 85 ? 0.355 7.550 15.476 1.00 90.12 85 ARG A N 1
ATOM 661 C CA . ARG A 1 85 ? 1.507 7.012 16.215 1.00 90.12 85 ARG A CA 1
ATOM 662 C C . ARG A 1 85 ? 1.528 5.484 16.265 1.00 90.12 85 ARG A C 1
ATOM 664 O O . ARG A 1 85 ? 2.612 4.913 16.282 1.00 90.12 85 ARG A O 1
ATOM 671 N N . LEU A 1 86 ? 0.363 4.837 16.330 1.00 91.44 86 LEU A N 1
ATOM 672 C CA . LEU A 1 86 ? 0.267 3.374 16.277 1.00 91.44 86 LEU A CA 1
ATOM 673 C C . LEU A 1 86 ? 0.604 2.845 14.883 1.00 91.44 86 LEU A C 1
ATOM 675 O O . LEU A 1 86 ? 1.399 1.921 14.774 1.00 91.44 86 LEU A O 1
ATOM 679 N N . ALA A 1 87 ? 0.106 3.494 13.832 1.00 89.44 87 ALA A N 1
ATOM 680 C CA . ALA A 1 87 ? 0.456 3.155 12.457 1.00 89.44 87 ALA A CA 1
ATOM 681 C C . ALA A 1 87 ? 1.961 3.295 12.185 1.00 89.44 87 ALA A C 1
ATOM 683 O O . ALA A 1 87 ? 2.557 2.435 11.545 1.00 89.44 87 ALA A O 1
ATOM 684 N N . ASP A 1 88 ? 2.593 4.351 12.705 1.00 89.75 88 ASP A N 1
ATOM 685 C CA . ASP A 1 88 ? 4.043 4.540 12.602 1.00 89.75 88 ASP A CA 1
ATOM 686 C C . ASP A 1 88 ? 4.805 3.397 13.303 1.00 89.75 88 ASP A C 1
ATOM 688 O O . ASP A 1 88 ? 5.819 2.922 12.798 1.00 89.75 88 ASP A O 1
ATOM 692 N N . GLN A 1 89 ? 4.305 2.925 14.452 1.00 89.12 89 GLN A N 1
ATOM 693 C CA . GLN A 1 89 ? 4.886 1.804 15.199 1.00 89.12 89 GL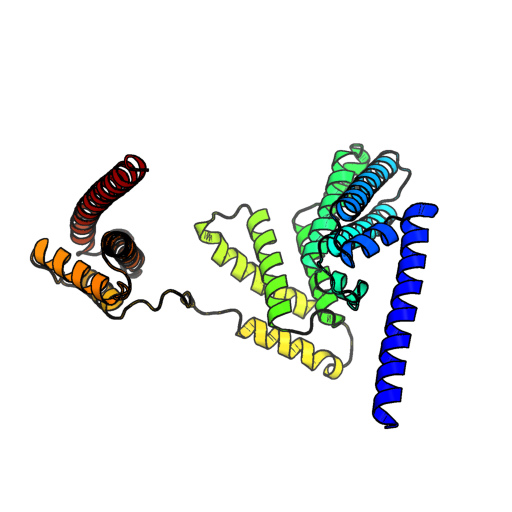N A CA 1
ATOM 694 C C . GLN A 1 89 ? 4.704 0.461 14.489 1.00 89.12 89 GLN A C 1
ATOM 696 O O . GLN A 1 89 ? 5.640 -0.334 14.475 1.00 89.12 89 GLN A O 1
ATOM 701 N N . ASP A 1 90 ? 3.542 0.217 13.891 1.00 87.19 90 ASP A N 1
ATOM 702 C CA . ASP A 1 90 ? 3.276 -0.990 13.107 1.00 87.19 90 ASP A CA 1
ATOM 703 C C . ASP A 1 90 ? 4.175 -1.061 11.866 1.00 87.19 90 ASP A C 1
ATOM 705 O O . ASP A 1 90 ? 4.861 -2.058 11.632 1.00 87.19 90 ASP A O 1
ATOM 709 N N . VAL A 1 91 ? 4.286 0.041 11.121 1.00 86.81 91 VAL A N 1
ATOM 710 C CA . VAL A 1 91 ? 5.204 0.119 9.977 1.00 86.81 91 VAL A CA 1
ATOM 711 C C . VAL A 1 91 ? 6.651 -0.054 10.422 1.00 86.81 91 VAL A C 1
ATOM 713 O O . VAL A 1 91 ? 7.394 -0.807 9.794 1.00 86.81 91 VAL A O 1
ATOM 716 N N . LEU A 1 92 ? 7.062 0.589 11.518 1.00 86.38 92 LEU A N 1
ATOM 717 C CA . LEU A 1 92 ? 8.414 0.443 12.053 1.00 86.38 92 LEU A CA 1
ATOM 718 C C . LEU A 1 92 ? 8.721 -1.008 12.446 1.00 86.38 92 LEU A C 1
ATOM 720 O O . LEU A 1 92 ? 9.802 -1.498 12.132 1.00 86.38 92 LEU A O 1
ATOM 724 N N . LEU A 1 93 ? 7.779 -1.698 13.097 1.00 83.50 93 LEU A N 1
ATOM 725 C CA . LEU A 1 93 ? 7.931 -3.095 13.506 1.00 83.50 93 LEU A CA 1
ATOM 726 C C . LEU A 1 93 ? 8.139 -4.019 12.300 1.00 83.50 93 LEU A C 1
ATOM 728 O O . LEU A 1 93 ? 8.986 -4.911 12.339 1.00 83.50 93 LEU A O 1
ATOM 732 N N . ASN A 1 94 ? 7.378 -3.787 11.230 1.00 80.56 94 ASN A N 1
ATOM 733 C CA . ASN A 1 94 ? 7.436 -4.575 10.000 1.00 80.56 94 ASN A CA 1
ATOM 734 C C . ASN A 1 94 ? 8.592 -4.167 9.072 1.00 80.56 94 ASN A C 1
ATOM 736 O O . ASN A 1 94 ? 8.917 -4.879 8.119 1.00 80.56 94 ASN A O 1
ATOM 740 N N . THR A 1 95 ? 9.257 -3.049 9.363 1.00 76.88 95 THR A N 1
ATOM 741 C CA . THR A 1 95 ? 10.456 -2.630 8.645 1.00 76.88 95 THR A CA 1
ATOM 742 C C . THR A 1 95 ? 11.671 -3.307 9.264 1.00 76.88 95 THR A C 1
ATOM 744 O O . THR A 1 95 ? 12.046 -3.032 10.401 1.00 76.88 95 THR A O 1
ATOM 747 N N . ARG A 1 96 ? 12.327 -4.196 8.511 1.00 68.00 96 ARG A N 1
ATOM 748 C CA . ARG A 1 96 ? 13.604 -4.786 8.939 1.00 68.00 96 ARG A CA 1
ATOM 749 C C . ARG A 1 96 ? 14.682 -3.705 8.916 1.00 68.00 96 ARG A C 1
ATOM 751 O O . ARG A 1 96 ? 15.136 -3.322 7.839 1.00 68.00 96 ARG A O 1
ATOM 758 N N . LEU A 1 97 ? 15.078 -3.212 10.087 1.00 65.94 97 LEU A N 1
ATOM 759 C CA . LEU A 1 97 ? 16.087 -2.164 10.207 1.00 65.94 97 LEU A CA 1
ATOM 760 C C . LEU A 1 97 ? 17.453 -2.738 10.556 1.00 65.94 97 LEU A C 1
ATOM 762 O O . LEU A 1 97 ? 17.587 -3.624 11.398 1.00 65.94 97 LEU A O 1
ATOM 766 N N . GLY A 1 98 ? 18.488 -2.180 9.930 1.00 60.47 98 GLY A N 1
ATOM 767 C CA . GLY A 1 98 ? 19.853 -2.363 10.406 1.00 60.47 98 GLY A CA 1
ATOM 768 C C . GLY A 1 98 ? 20.059 -1.678 11.768 1.00 60.47 98 GLY A C 1
ATOM 769 O O . GLY A 1 98 ? 19.340 -0.734 12.103 1.00 60.47 98 GLY A O 1
ATOM 770 N N . PRO A 1 99 ? 21.069 -2.091 12.549 1.00 56.50 99 PRO A N 1
ATOM 771 C CA . PRO A 1 99 ? 21.330 -1.545 13.885 1.00 56.50 99 PRO A CA 1
ATOM 772 C C . PRO A 1 99 ? 21.688 -0.046 13.901 1.00 56.50 99 PRO A C 1
ATOM 774 O O . PRO A 1 99 ? 21.559 0.587 14.944 1.00 56.50 99 PRO A O 1
ATOM 777 N N . GLU A 1 100 ? 22.100 0.528 12.765 1.00 58.12 100 GLU A N 1
ATOM 778 C CA . GLU A 1 100 ? 22.400 1.965 12.613 1.00 58.12 100 GLU A CA 1
ATOM 779 C C . GLU A 1 100 ? 21.331 2.738 11.820 1.00 58.12 100 GLU A C 1
ATOM 781 O O . GLU A 1 100 ? 21.552 3.880 11.425 1.00 58.12 100 GLU A O 1
ATOM 786 N N . SER A 1 101 ? 20.175 2.128 11.541 1.00 65.38 101 SER A N 1
ATOM 787 C CA . SER A 1 101 ? 19.142 2.764 10.721 1.00 65.38 101 SER A CA 1
ATOM 788 C C . SER A 1 101 ? 18.367 3.832 11.498 1.00 65.38 101 SER A C 1
ATOM 790 O O . SER A 1 101 ? 17.906 3.592 12.616 1.00 65.38 101 SER A O 1
ATOM 792 N N . ASP A 1 102 ? 18.182 4.999 10.877 1.00 75.00 102 ASP A N 1
ATOM 793 C CA . ASP A 1 102 ? 17.309 6.049 11.398 1.00 75.00 102 ASP A CA 1
ATOM 794 C C . ASP A 1 102 ? 15.847 5.578 11.352 1.00 75.00 102 ASP A C 1
ATOM 796 O O . ASP A 1 102 ? 15.255 5.415 10.283 1.00 75.00 102 ASP A O 1
ATOM 800 N N . CYS A 1 103 ? 15.276 5.329 12.531 1.00 70.62 103 CYS A N 1
ATOM 801 C CA . CYS A 1 103 ? 13.920 4.811 12.683 1.00 70.62 103 CYS A CA 1
ATOM 802 C C . CYS A 1 103 ? 12.870 5.796 12.161 1.00 70.62 103 CYS A C 1
ATOM 804 O O . CYS A 1 103 ? 11.898 5.379 11.530 1.00 70.62 103 CYS A O 1
ATOM 806 N N . ASP A 1 104 ? 13.066 7.091 12.416 1.00 71.62 104 ASP A N 1
ATOM 807 C CA . ASP A 1 104 ? 12.097 8.114 12.031 1.00 71.62 104 ASP A CA 1
ATOM 808 C C . ASP A 1 104 ? 12.159 8.325 10.508 1.00 71.62 104 ASP A C 1
ATOM 810 O O . ASP A 1 104 ? 11.124 8.378 9.839 1.00 71.62 104 ASP A O 1
ATOM 814 N N . GLY A 1 105 ? 13.369 8.297 9.936 1.00 72.50 105 GLY A N 1
ATOM 815 C CA . GLY A 1 105 ? 13.579 8.266 8.488 1.00 72.50 105 GLY A CA 1
ATOM 816 C C . GLY A 1 105 ? 12.989 7.025 7.804 1.00 72.50 105 GLY A C 1
ATOM 817 O O . GLY A 1 105 ? 12.414 7.135 6.722 1.00 72.50 105 GLY A O 1
ATOM 818 N N . ALA A 1 106 ? 13.070 5.848 8.430 1.00 75.88 106 ALA A N 1
ATOM 819 C CA . ALA A 1 106 ? 12.547 4.607 7.861 1.00 75.88 106 ALA A CA 1
ATOM 820 C C . ALA A 1 106 ? 11.017 4.585 7.744 1.00 75.88 106 ALA A C 1
ATOM 822 O O . ALA A 1 106 ? 10.486 4.141 6.725 1.00 75.88 106 ALA A O 1
ATOM 823 N N . VAL A 1 107 ? 10.304 5.092 8.755 1.00 77.94 107 VAL A N 1
ATOM 824 C CA . VAL A 1 107 ? 8.839 5.225 8.694 1.00 77.94 107 VAL A CA 1
ATOM 825 C C . VAL A 1 107 ? 8.445 6.278 7.663 1.00 77.94 107 VAL A C 1
ATOM 827 O O . VAL A 1 107 ? 7.533 6.052 6.867 1.00 77.94 107 VAL A O 1
ATOM 830 N N . ALA A 1 108 ? 9.157 7.407 7.626 1.00 79.00 108 ALA A N 1
ATOM 831 C CA . ALA A 1 108 ? 8.881 8.487 6.685 1.00 79.00 108 ALA A CA 1
ATOM 832 C C . ALA A 1 108 ? 9.084 8.083 5.209 1.00 79.00 108 ALA A C 1
ATOM 834 O O . ALA A 1 108 ? 8.456 8.661 4.324 1.00 79.00 108 ALA A O 1
ATOM 835 N N . ARG A 1 109 ? 9.894 7.049 4.944 1.00 81.31 109 ARG A N 1
ATOM 836 C CA . ARG A 1 109 ? 10.082 6.423 3.621 1.00 81.31 109 ARG A CA 1
ATOM 837 C C . ARG A 1 109 ? 8.985 5.441 3.210 1.00 81.31 109 ARG A C 1
ATOM 839 O O . ARG A 1 109 ? 8.974 4.978 2.071 1.00 81.31 109 ARG A O 1
ATOM 846 N N . GLN A 1 110 ? 8.042 5.118 4.097 1.00 86.38 110 GLN A N 1
ATOM 847 C CA . GLN A 1 110 ? 6.951 4.176 3.818 1.00 86.38 110 GLN A CA 1
ATOM 848 C C . GLN A 1 110 ? 5.547 4.790 3.953 1.00 86.38 110 GLN A C 1
ATOM 850 O O . GLN A 1 110 ? 4.668 4.173 4.563 1.00 86.38 110 GLN A O 1
ATOM 855 N N . PRO A 1 111 ? 5.276 5.963 3.351 1.00 89.06 111 PRO A N 1
ATOM 856 C CA . PRO A 1 111 ? 4.034 6.709 3.564 1.00 89.06 111 PRO A CA 1
ATOM 857 C C . PRO A 1 111 ? 2.768 5.908 3.226 1.00 89.06 111 PRO A C 1
ATOM 859 O O . PRO A 1 111 ? 1.756 6.043 3.914 1.00 89.06 111 PRO A O 1
ATOM 862 N N . VAL A 1 112 ? 2.825 5.034 2.215 1.00 88.81 112 VAL A N 1
ATOM 863 C CA . VAL A 1 112 ? 1.684 4.211 1.780 1.00 88.81 112 VAL A CA 1
ATOM 864 C C . VAL A 1 112 ? 1.365 3.103 2.785 1.00 88.81 112 VAL A C 1
ATOM 866 O O . VAL A 1 112 ? 0.199 2.860 3.108 1.00 88.81 112 VAL A O 1
ATOM 869 N N . ALA A 1 113 ? 2.400 2.456 3.333 1.00 88.25 113 ALA A N 1
ATOM 870 C CA . ALA A 1 113 ? 2.220 1.465 4.390 1.00 88.25 113 ALA A CA 1
ATOM 871 C C . ALA A 1 113 ? 1.649 2.132 5.645 1.00 88.25 113 ALA A C 1
ATOM 873 O O . ALA A 1 113 ? 0.713 1.614 6.250 1.00 88.25 113 ALA A O 1
ATOM 874 N N . THR A 1 114 ? 2.131 3.332 5.986 1.00 89.56 114 THR A N 1
ATOM 875 C CA . THR A 1 114 ? 1.629 4.043 7.162 1.00 89.56 114 THR A CA 1
ATOM 876 C C . THR A 1 114 ? 0.207 4.554 6.986 1.00 89.56 114 THR A C 1
ATOM 878 O O . THR A 1 114 ? -0.553 4.550 7.951 1.00 89.56 114 THR A O 1
ATOM 881 N N . ALA A 1 115 ? -0.189 4.960 5.778 1.00 89.62 115 ALA A N 1
ATOM 882 C CA . ALA A 1 115 ? -1.577 5.304 5.476 1.00 89.62 115 ALA A CA 1
ATOM 883 C C . ALA A 1 115 ? -2.509 4.086 5.619 1.00 89.62 115 ALA A C 1
ATOM 885 O O . ALA A 1 115 ? -3.594 4.202 6.192 1.00 89.62 115 ALA A O 1
ATOM 886 N N . SER A 1 116 ? -2.057 2.913 5.166 1.00 89.38 116 SER A N 1
ATOM 887 C CA . SER A 1 116 ? -2.805 1.653 5.261 1.00 89.38 116 SER A CA 1
ATOM 888 C C . SER A 1 116 ? -2.958 1.180 6.710 1.00 89.38 116 SER A C 1
ATOM 890 O O . SER A 1 116 ? -4.075 0.909 7.153 1.00 89.38 116 SER A O 1
ATOM 892 N N . ALA A 1 117 ? -1.865 1.166 7.480 1.00 88.56 117 ALA A N 1
ATOM 893 C CA . ALA A 1 117 ? -1.893 0.849 8.907 1.00 88.56 117 ALA A CA 1
ATOM 894 C C . ALA A 1 117 ? -2.784 1.839 9.673 1.00 88.56 117 ALA A C 1
ATOM 896 O O . ALA A 1 117 ? -3.632 1.447 10.470 1.00 88.56 117 ALA A O 1
ATOM 897 N N . PHE A 1 118 ? -2.691 3.132 9.352 1.00 91.50 118 PHE A N 1
ATOM 898 C CA . PHE A 1 118 ? -3.548 4.153 9.944 1.00 91.50 118 PHE A CA 1
ATOM 899 C C . PHE A 1 118 ? -5.040 3.905 9.670 1.00 91.50 118 PHE A C 1
ATOM 901 O O . PHE A 1 118 ? -5.861 4.022 10.584 1.00 91.50 118 PHE A O 1
ATOM 908 N N . ARG A 1 119 ? -5.402 3.536 8.434 1.00 90.81 119 ARG A N 1
ATOM 909 C CA . ARG A 1 119 ? -6.776 3.147 8.085 1.00 90.81 119 ARG A CA 1
ATOM 910 C C . ARG A 1 119 ? -7.231 1.948 8.916 1.00 90.81 119 ARG A C 1
ATOM 912 O O . ARG A 1 119 ? -8.340 1.989 9.435 1.00 90.81 119 ARG A O 1
ATOM 919 N N . SER A 1 120 ? -6.388 0.926 9.076 1.00 89.62 120 SER A N 1
ATOM 920 C CA . SER A 1 120 ? -6.699 -0.261 9.888 1.00 89.62 120 SER A CA 1
ATOM 921 C C . SER A 1 120 ? -7.080 0.112 11.327 1.00 89.62 120 SER A C 1
ATOM 923 O O . SER A 1 120 ? -8.136 -0.299 11.816 1.00 89.62 120 SER A O 1
ATOM 925 N N . VAL A 1 121 ? -6.301 0.995 11.966 1.00 90.44 121 VAL A N 1
ATOM 926 C CA . VAL A 1 121 ? -6.596 1.489 13.323 1.00 90.44 121 VAL A CA 1
ATOM 927 C C . VAL A 1 121 ? -7.954 2.197 13.379 1.00 90.44 121 VAL A C 1
ATOM 929 O O . VAL A 1 121 ? -8.743 1.968 14.299 1.00 90.44 121 VAL A O 1
ATOM 932 N N . LEU A 1 122 ? -8.256 3.052 12.395 1.00 91.38 122 LEU A N 1
ATOM 933 C CA . LEU A 1 122 ? -9.545 3.746 12.338 1.00 91.38 122 LEU A CA 1
ATOM 934 C C . LEU A 1 122 ? -10.721 2.800 12.078 1.00 91.38 122 LEU A C 1
ATOM 936 O O . LEU A 1 122 ? -11.785 3.006 12.654 1.00 91.38 122 LEU A O 1
ATOM 940 N N . VAL A 1 123 ? -10.547 1.773 11.244 1.00 90.44 123 VAL A N 1
ATOM 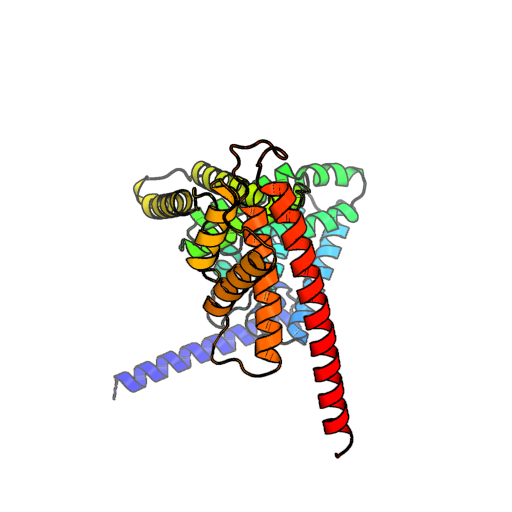941 C CA . VAL A 1 123 ? -11.580 0.759 10.991 1.00 90.44 123 VAL A CA 1
ATOM 942 C C . VAL A 1 123 ? -11.893 -0.010 12.272 1.00 90.44 123 VAL A C 1
ATOM 944 O O . VAL A 1 123 ? -13.064 -0.165 12.606 1.00 90.44 123 VAL A O 1
ATOM 947 N N . ARG A 1 124 ? -10.879 -0.411 13.051 1.00 88.25 124 ARG A N 1
ATOM 948 C CA . ARG A 1 124 ? -11.104 -1.038 14.365 1.00 88.25 124 ARG A CA 1
ATOM 949 C C . ARG A 1 124 ? -11.880 -0.114 15.309 1.00 88.25 124 ARG A C 1
ATOM 951 O O . ARG A 1 124 ? -12.846 -0.551 15.933 1.00 88.25 124 ARG A O 1
ATOM 958 N N . ALA A 1 125 ? -11.525 1.173 15.359 1.00 89.38 125 ALA A N 1
ATOM 959 C CA . ALA A 1 125 ? -12.270 2.162 16.142 1.00 89.38 125 ALA A CA 1
ATOM 960 C C . ALA A 1 125 ? -13.719 2.339 15.652 1.00 89.38 125 ALA A C 1
ATOM 962 O O . ALA A 1 125 ? -14.624 2.468 16.472 1.00 89.38 125 ALA A O 1
ATOM 963 N N . TYR A 1 126 ? -13.953 2.301 14.338 1.00 89.44 126 TYR A N 1
ATOM 964 C CA . TYR A 1 126 ? -15.287 2.376 13.737 1.00 89.44 126 TYR A CA 1
ATOM 965 C C . TYR A 1 126 ? -16.148 1.163 14.101 1.00 89.44 126 TYR A C 1
ATOM 967 O O . TYR A 1 126 ? -17.303 1.329 14.488 1.00 89.44 126 TYR A O 1
ATOM 975 N N . CYS A 1 127 ? -15.580 -0.043 14.038 1.00 89.00 127 CYS A N 1
ATOM 976 C CA . CYS A 1 127 ? -16.276 -1.278 14.400 1.00 89.00 127 CYS A CA 1
ATOM 977 C C . CYS A 1 127 ? -16.682 -1.314 15.881 1.00 89.00 127 CYS A C 1
ATOM 979 O O . CYS A 1 127 ? -17.733 -1.858 16.205 1.00 89.00 127 CYS A O 1
ATOM 981 N N . ALA A 1 128 ? -15.880 -0.717 16.768 1.00 86.31 128 ALA A N 1
ATOM 982 C CA . ALA A 1 128 ? -16.162 -0.660 18.203 1.00 86.31 128 ALA A CA 1
ATOM 983 C C . ALA A 1 128 ? -17.045 0.532 18.627 1.00 86.31 128 ALA A C 1
ATOM 985 O O . ALA A 1 128 ? -17.518 0.573 19.763 1.00 86.31 128 ALA A O 1
ATOM 986 N N . ALA A 1 129 ? -17.230 1.536 17.765 1.00 85.69 129 ALA A N 1
ATOM 987 C CA . ALA A 1 129 ? -17.946 2.764 18.099 1.00 85.69 129 ALA A CA 1
ATOM 988 C C . ALA A 1 129 ? -19.473 2.575 18.137 1.00 85.69 129 ALA A C 1
ATOM 990 O O . ALA A 1 129 ? -20.038 1.780 17.390 1.00 85.69 129 ALA A O 1
ATOM 991 N N . ALA A 1 130 ? -20.160 3.371 18.962 1.00 83.19 130 ALA A N 1
ATOM 992 C CA . ALA A 1 130 ? -21.615 3.528 18.888 1.00 83.19 130 ALA A CA 1
ATOM 993 C C . ALA A 1 130 ? -22.027 4.320 17.629 1.00 83.19 130 ALA A C 1
ATOM 995 O O . ALA A 1 130 ? -21.223 5.073 17.073 1.00 83.19 130 ALA A O 1
ATOM 996 N N . ASP A 1 131 ? -23.283 4.202 17.189 1.00 83.19 131 ASP A N 1
ATOM 997 C CA . ASP A 1 131 ? -23.733 4.735 15.890 1.00 83.19 131 ASP A CA 1
ATOM 998 C C . ASP A 1 131 ? -23.571 6.257 15.738 1.00 83.19 131 ASP A C 1
ATOM 1000 O O . ASP A 1 131 ? -23.204 6.735 14.663 1.00 83.19 131 ASP A O 1
ATOM 1004 N N . SER A 1 132 ? -23.723 7.022 16.824 1.00 80.12 132 SER A N 1
ATOM 1005 C CA . SER A 1 132 ? -23.466 8.471 16.835 1.00 80.12 132 SER A CA 1
ATOM 1006 C C . SER A 1 132 ? -22.005 8.820 16.519 1.00 80.12 132 SER A C 1
ATOM 1008 O O . SER A 1 132 ? -21.729 9.818 15.858 1.00 80.12 132 SER A O 1
ATOM 1010 N N . LYS A 1 133 ? -21.057 7.972 16.934 1.00 79.50 133 LYS A N 1
ATOM 1011 C CA . LYS A 1 133 ? -19.617 8.134 16.687 1.00 79.50 133 LYS A CA 1
ATOM 1012 C C . LYS A 1 133 ? -19.155 7.512 15.372 1.00 79.50 133 LYS A C 1
ATOM 1014 O O . LYS A 1 133 ? -18.168 7.969 14.794 1.00 79.50 133 LYS A O 1
ATOM 1019 N N . LYS A 1 134 ? -19.891 6.529 14.847 1.00 85.25 134 LYS A N 1
ATOM 1020 C CA . LYS A 1 134 ? -19.648 5.979 13.507 1.00 85.25 134 LYS A CA 1
ATOM 1021 C C . LYS A 1 134 ? -19.825 7.024 12.415 1.00 85.25 134 LYS A C 1
ATOM 1023 O O . LYS A 1 134 ? -19.070 6.984 11.454 1.00 85.25 134 LYS A O 1
ATOM 1028 N N . GLN A 1 135 ? -20.757 7.969 12.546 1.00 84.25 135 GLN A N 1
ATOM 1029 C CA . GLN A 1 135 ? -20.918 9.033 11.545 1.00 84.25 135 GLN A CA 1
ATOM 1030 C C . GLN A 1 135 ? -19.662 9.913 11.434 1.00 84.25 135 GLN A C 1
ATOM 1032 O O . GLN A 1 135 ? -19.183 10.159 10.327 1.00 84.25 135 GLN A O 1
ATOM 1037 N N . GLU A 1 136 ? -19.071 10.301 12.572 1.00 80.38 136 GLU A N 1
ATOM 1038 C CA . GLU A 1 136 ? -17.827 11.088 12.620 1.00 80.38 136 GLU A CA 1
ATOM 1039 C C . GLU A 1 136 ? -16.649 10.342 11.961 1.00 80.38 136 GLU A C 1
ATOM 1041 O O . GLU A 1 136 ? -15.850 10.936 11.236 1.00 80.38 136 GLU A O 1
ATOM 1046 N N . LEU A 1 137 ? -16.553 9.024 12.172 1.00 85.50 137 LEU A N 1
ATOM 1047 C CA . LEU A 1 137 ? -15.511 8.182 11.574 1.00 85.50 137 LEU A CA 1
ATOM 1048 C C . LEU A 1 137 ? -15.789 7.783 10.122 1.00 85.50 137 LEU A C 1
ATOM 1050 O O . LEU A 1 137 ? -14.850 7.613 9.347 1.00 85.50 137 LEU A O 1
ATOM 1054 N N . GLY A 1 138 ? -17.056 7.648 9.739 1.00 85.00 138 GLY A N 1
ATOM 1055 C CA . GLY A 1 138 ? -17.473 7.246 8.399 1.00 85.00 138 GLY A CA 1
ATOM 1056 C C . GLY A 1 138 ? -17.008 8.239 7.339 1.00 85.00 138 GLY A C 1
ATOM 1057 O O . GLY A 1 138 ? -16.518 7.828 6.291 1.00 85.00 138 GLY A O 1
ATOM 1058 N N . ALA A 1 139 ? -17.046 9.538 7.651 1.00 85.00 139 ALA A N 1
ATOM 1059 C CA . ALA A 1 139 ? -16.491 10.573 6.781 1.00 85.00 139 ALA A CA 1
ATOM 1060 C C . ALA A 1 139 ? -14.973 10.405 6.570 1.00 85.00 139 ALA A C 1
ATOM 1062 O O . ALA A 1 139 ? -14.485 10.538 5.451 1.00 85.00 139 ALA A O 1
ATOM 1063 N N . LEU A 1 140 ? -14.223 10.059 7.623 1.00 85.06 140 LEU A N 1
ATOM 1064 C CA . LEU A 1 140 ? -12.770 9.844 7.549 1.00 85.06 140 LEU A CA 1
ATOM 1065 C C . LEU A 1 140 ? -12.388 8.545 6.826 1.00 85.06 140 LEU A C 1
ATOM 1067 O O . LEU A 1 140 ? -11.311 8.469 6.236 1.00 85.06 140 LEU A O 1
ATOM 1071 N N . LEU A 1 141 ? -13.256 7.533 6.885 1.00 88.81 141 LEU A N 1
ATOM 1072 C CA . LEU A 1 141 ? -13.078 6.230 6.242 1.00 88.81 141 LEU A CA 1
ATOM 1073 C C . LEU A 1 141 ? -13.652 6.164 4.823 1.00 88.81 141 LEU A C 1
ATOM 1075 O O . LEU A 1 141 ? -13.488 5.142 4.153 1.00 88.81 141 LEU A O 1
ATOM 1079 N N . ALA A 1 142 ? -14.288 7.236 4.344 1.00 88.44 142 ALA A N 1
ATOM 1080 C CA . ALA A 1 142 ? -14.787 7.310 2.980 1.00 88.44 142 ALA A CA 1
ATOM 1081 C C . ALA A 1 142 ? -13.644 7.040 1.978 1.00 88.44 142 ALA A C 1
ATOM 1083 O O . ALA A 1 142 ? -12.566 7.631 2.119 1.00 88.44 142 ALA A O 1
ATOM 1084 N N . PRO A 1 143 ? -13.850 6.213 0.932 1.00 87.00 143 PRO A N 1
ATOM 1085 C CA . PRO A 1 143 ? -12.779 5.824 0.010 1.00 87.00 143 PRO A CA 1
ATOM 1086 C C . PRO A 1 143 ? -12.034 7.012 -0.613 1.00 87.00 143 PRO A C 1
ATOM 1088 O O . PRO A 1 143 ? -10.818 6.982 -0.770 1.00 87.00 143 PRO A O 1
ATOM 1091 N N . ALA A 1 144 ? -12.735 8.102 -0.936 1.00 87.62 144 ALA A N 1
ATOM 1092 C CA . ALA A 1 144 ? -12.101 9.322 -1.438 1.00 87.62 144 ALA A CA 1
ATOM 1093 C C . ALA A 1 144 ? -11.153 9.962 -0.406 1.00 87.62 144 ALA A C 1
ATOM 1095 O O . ALA A 1 144 ? -10.042 10.348 -0.757 1.00 87.62 144 ALA A O 1
ATOM 1096 N N . MET A 1 145 ? -11.552 10.019 0.867 1.00 88.44 145 MET A N 1
ATOM 1097 C CA . MET A 1 145 ? -10.742 10.600 1.941 1.00 88.44 145 MET A CA 1
ATOM 1098 C C . MET A 1 145 ? -9.510 9.756 2.254 1.00 88.44 145 MET A C 1
ATOM 1100 O O . MET A 1 145 ? -8.421 10.302 2.431 1.00 88.44 145 MET A O 1
ATOM 1104 N N . VAL A 1 146 ? -9.660 8.429 2.267 1.00 88.38 146 VAL A N 1
ATOM 1105 C CA . VAL A 1 146 ? -8.547 7.488 2.453 1.00 88.38 146 VAL A CA 1
ATOM 1106 C C . VAL A 1 146 ? -7.509 7.659 1.341 1.00 88.38 146 VAL A C 1
ATOM 1108 O O . VAL A 1 146 ? -6.322 7.813 1.638 1.00 88.38 146 VAL A O 1
ATOM 1111 N N . ARG A 1 147 ? -7.953 7.714 0.077 1.00 89.56 147 ARG A N 1
ATOM 1112 C CA . ARG A 1 147 ? -7.072 7.930 -1.082 1.00 89.56 147 ARG A CA 1
ATOM 1113 C C . ARG A 1 147 ? -6.358 9.273 -1.016 1.00 89.56 147 ARG A C 1
ATOM 1115 O O . ARG A 1 147 ? -5.131 9.310 -1.061 1.00 89.56 147 ARG A O 1
ATOM 1122 N N . THR A 1 148 ? -7.100 10.367 -0.834 1.00 90.75 148 THR A N 1
ATOM 1123 C CA . THR A 1 148 ? -6.524 11.716 -0.727 1.00 90.75 148 THR A CA 1
ATOM 1124 C C . THR A 1 148 ? -5.489 11.785 0.385 1.00 90.75 148 THR A C 1
ATOM 1126 O O . THR A 1 148 ? -4.397 12.306 0.185 1.00 90.75 148 THR A O 1
ATOM 1129 N N . ARG A 1 149 ? -5.776 11.193 1.545 1.00 90.19 149 ARG A N 1
ATOM 1130 C CA . ARG A 1 149 ? -4.839 11.177 2.663 1.00 90.19 149 ARG A CA 1
ATOM 1131 C C . ARG A 1 149 ? -3.562 10.408 2.349 1.00 90.19 149 ARG A C 1
ATOM 1133 O O . ARG A 1 149 ? -2.480 10.899 2.657 1.00 90.19 149 ARG A O 1
ATOM 1140 N N . ALA A 1 150 ? -3.672 9.212 1.778 1.00 91.69 150 ALA A N 1
ATOM 1141 C CA . ALA A 1 150 ? -2.502 8.422 1.418 1.00 91.69 150 ALA A CA 1
ATOM 1142 C C . ALA A 1 150 ? -1.625 9.170 0.399 1.00 91.69 150 ALA A C 1
ATOM 1144 O O . ALA A 1 150 ? -0.405 9.233 0.561 1.00 91.69 150 ALA A O 1
ATOM 1145 N N . ARG A 1 151 ? -2.253 9.847 -0.572 1.00 94.62 151 ARG A N 1
ATOM 1146 C CA . ARG A 1 151 ? -1.567 10.737 -1.516 1.00 94.62 151 ARG A CA 1
ATOM 1147 C C . ARG A 1 151 ? -0.909 11.939 -0.827 1.00 94.62 151 ARG A C 1
ATOM 1149 O O . ARG A 1 151 ? 0.234 12.243 -1.147 1.00 94.62 151 ARG A O 1
ATOM 1156 N N . CYS A 1 152 ? -1.560 12.582 0.148 1.00 93.12 152 CYS A N 1
ATOM 1157 C CA . CYS A 1 152 ? -0.956 13.658 0.950 1.00 93.12 152 CYS A CA 1
ATOM 1158 C C . CYS A 1 152 ? 0.264 13.169 1.736 1.00 93.12 152 CYS A C 1
ATOM 1160 O O . CYS A 1 152 ? 1.287 13.837 1.749 1.00 93.12 152 CYS A O 1
ATOM 1162 N N . MET A 1 153 ? 0.189 11.992 2.363 1.00 92.56 153 MET A N 1
ATOM 1163 C CA . MET A 1 153 ? 1.312 11.424 3.118 1.00 92.56 153 MET A CA 1
ATOM 1164 C C . MET A 1 153 ? 2.500 11.096 2.207 1.00 92.56 153 MET A C 1
ATOM 1166 O O . MET A 1 153 ? 3.649 11.277 2.605 1.00 92.56 153 MET A O 1
ATOM 1170 N N . LEU A 1 154 ? 2.225 10.645 0.980 1.00 93.44 154 LEU A N 1
ATOM 1171 C CA . LEU A 1 154 ? 3.243 10.436 -0.044 1.00 93.44 154 LEU A CA 1
ATOM 1172 C C . LEU A 1 154 ? 3.845 11.761 -0.536 1.00 93.44 154 LEU A C 1
ATOM 1174 O O . LEU A 1 154 ? 5.066 11.867 -0.618 1.00 93.44 154 LEU A O 1
ATOM 1178 N N . ALA A 1 155 ? 3.019 12.774 -0.808 1.00 93.31 155 ALA A N 1
ATOM 1179 C CA . ALA A 1 155 ? 3.483 14.102 -1.206 1.00 93.31 155 ALA A CA 1
ATOM 1180 C C . ALA A 1 155 ? 4.367 14.732 -0.120 1.00 93.31 155 ALA A C 1
ATOM 1182 O O . ALA A 1 155 ? 5.469 15.186 -0.411 1.00 93.31 155 ALA A O 1
ATOM 1183 N N . ASP A 1 156 ? 3.936 14.664 1.140 1.00 92.00 156 ASP A N 1
ATOM 1184 C CA . ASP A 1 156 ? 4.711 15.101 2.301 1.00 92.00 156 ASP A CA 1
ATOM 1185 C C . ASP A 1 156 ? 6.081 14.421 2.366 1.00 92.00 156 ASP A C 1
ATOM 1187 O O . ASP A 1 156 ? 7.085 15.085 2.612 1.00 92.00 156 ASP A O 1
ATOM 1191 N N . ALA A 1 157 ? 6.139 13.103 2.154 1.00 90.38 157 ALA A N 1
ATOM 1192 C CA . ALA A 1 157 ? 7.391 12.351 2.190 1.00 90.38 157 ALA A CA 1
ATOM 1193 C C . ALA A 1 157 ? 8.364 12.773 1.077 1.00 90.38 157 ALA A C 1
ATOM 1195 O O . ALA A 1 157 ? 9.571 12.861 1.311 1.00 90.38 157 ALA A O 1
ATOM 1196 N N . VAL A 1 158 ? 7.841 13.067 -0.115 1.00 91.25 158 VAL A N 1
ATOM 1197 C CA . VAL A 1 158 ? 8.623 13.565 -1.253 1.00 91.25 158 VAL A CA 1
ATOM 1198 C C . VAL A 1 158 ? 9.146 14.972 -0.974 1.00 91.25 158 VAL A C 1
ATOM 1200 O O . VAL A 1 158 ? 10.352 15.206 -1.024 1.00 91.25 158 VAL A O 1
ATOM 1203 N N . TRP A 1 159 ? 8.264 15.903 -0.611 1.00 89.69 159 TRP A N 1
ATOM 1204 C CA . TRP A 1 159 ? 8.630 17.307 -0.420 1.00 89.69 159 TRP A CA 1
ATOM 1205 C C . TRP A 1 159 ? 9.486 17.550 0.826 1.00 89.69 159 TRP A C 1
ATOM 1207 O O . TRP A 1 159 ? 10.309 18.459 0.832 1.00 89.69 159 TRP A O 1
ATOM 1217 N N . LYS A 1 160 ? 9.377 16.714 1.864 1.00 89.19 160 LYS A N 1
ATOM 1218 C CA . LYS A 1 160 ? 10.272 16.757 3.037 1.00 89.19 160 LYS A CA 1
ATOM 1219 C C . LYS A 1 160 ? 11.622 16.070 2.795 1.00 89.19 160 LYS A C 1
ATOM 1221 O O . LYS A 1 160 ? 12.456 16.047 3.696 1.00 89.19 160 LYS A O 1
ATOM 1226 N N . GLY A 1 161 ? 11.847 15.509 1.604 1.00 85.38 161 GLY A N 1
ATOM 1227 C CA . GLY A 1 161 ? 13.108 14.864 1.237 1.00 85.38 161 GLY A CA 1
ATOM 1228 C C . GLY A 1 161 ? 13.334 13.507 1.906 1.00 85.38 161 GLY A C 1
ATOM 1229 O O . GLY A 1 161 ? 14.474 13.060 2.016 1.00 85.38 161 GLY A O 1
ATOM 1230 N N . HIS A 1 162 ? 12.274 12.837 2.367 1.00 87.69 162 HIS A N 1
ATOM 1231 C CA . HIS A 1 162 ? 12.387 11.477 2.899 1.00 87.69 162 HIS A CA 1
ATOM 1232 C C . HIS A 1 162 ? 12.577 10.453 1.780 1.00 87.69 162 HIS A C 1
ATOM 1234 O O . HIS A 1 162 ? 13.336 9.501 1.963 1.00 87.69 162 HIS A O 1
ATOM 1240 N N . ILE A 1 163 ? 11.932 10.690 0.633 1.00 86.00 163 ILE A N 1
ATOM 1241 C CA . ILE A 1 163 ? 12.091 9.922 -0.602 1.00 86.00 163 ILE A CA 1
ATOM 1242 C C . ILE A 1 163 ? 12.936 10.750 -1.567 1.00 86.00 163 ILE A C 1
ATOM 1244 O O . ILE A 1 163 ? 12.491 11.789 -2.052 1.00 86.00 163 ILE A O 1
ATOM 1248 N N . THR A 1 164 ? 14.156 10.292 -1.841 1.00 83.06 164 THR A N 1
ATOM 1249 C CA . THR A 1 164 ? 15.125 11.026 -2.677 1.00 83.06 164 THR A CA 1
ATOM 1250 C C . THR A 1 164 ? 15.482 10.302 -3.971 1.00 83.06 164 THR A C 1
ATOM 1252 O O . THR A 1 164 ? 16.054 10.912 -4.870 1.00 83.06 164 THR A O 1
ATOM 1255 N N . GLY A 1 165 ? 15.151 9.011 -4.082 1.00 82.94 165 GLY A N 1
ATOM 1256 C CA . GLY A 1 165 ? 15.432 8.189 -5.257 1.00 82.94 165 GLY A CA 1
ATOM 1257 C C . GLY A 1 165 ? 14.206 7.973 -6.144 1.00 82.94 165 GLY A C 1
ATOM 1258 O O . GLY A 1 165 ? 13.094 7.769 -5.653 1.00 82.94 165 GLY A O 1
ATOM 1259 N N . SER A 1 166 ? 14.415 7.943 -7.462 1.00 84.81 166 SER A N 1
ATOM 1260 C CA . SER A 1 166 ? 13.350 7.678 -8.439 1.00 84.81 166 SER A CA 1
ATOM 1261 C C . SER A 1 166 ? 12.751 6.274 -8.284 1.00 84.81 166 SER A C 1
ATOM 1263 O O . SER A 1 166 ? 11.535 6.105 -8.325 1.00 84.81 166 SER A O 1
ATOM 1265 N N . THR A 1 167 ? 13.586 5.264 -8.030 1.00 84.00 167 THR A N 1
ATOM 1266 C CA . THR A 1 167 ? 13.157 3.874 -7.800 1.00 84.00 167 THR A CA 1
ATOM 1267 C C . THR A 1 167 ? 12.292 3.733 -6.548 1.00 84.00 167 THR A C 1
ATOM 1269 O O . THR A 1 167 ? 11.268 3.051 -6.576 1.00 84.00 167 THR A O 1
ATOM 1272 N N . GLU A 1 168 ? 12.675 4.411 -5.466 1.00 85.25 168 GLU A N 1
ATOM 1273 C CA . GLU A 1 168 ? 11.935 4.430 -4.204 1.00 85.25 168 GLU A CA 1
ATOM 1274 C C . GLU A 1 168 ? 10.576 5.117 -4.370 1.00 85.25 168 GLU A C 1
ATOM 1276 O O . GLU A 1 168 ? 9.552 4.548 -3.979 1.00 85.25 168 GLU A O 1
ATOM 1281 N N . LEU A 1 169 ? 10.534 6.289 -5.019 1.00 88.25 169 LEU A N 1
ATOM 1282 C CA . LEU A 1 169 ? 9.269 6.972 -5.283 1.00 88.25 169 LEU A CA 1
ATOM 1283 C C . LEU A 1 169 ? 8.357 6.134 -6.185 1.00 88.25 169 LEU A C 1
ATOM 1285 O O . LEU A 1 169 ? 7.175 5.979 -5.882 1.00 88.25 169 LEU A O 1
ATOM 1289 N N . LEU A 1 170 ? 8.892 5.539 -7.254 1.00 87.81 170 LEU A N 1
ATOM 1290 C CA . LEU A 1 170 ? 8.109 4.692 -8.154 1.00 87.81 170 LEU A CA 1
ATOM 1291 C C . LEU A 1 170 ? 7.501 3.489 -7.423 1.00 87.81 170 LEU A C 1
ATOM 1293 O O . LEU A 1 170 ? 6.341 3.154 -7.660 1.00 87.81 170 LEU A O 1
ATOM 1297 N N . ALA A 1 171 ? 8.252 2.856 -6.518 1.00 87.06 171 ALA A N 1
ATOM 1298 C CA . ALA A 1 171 ? 7.752 1.746 -5.712 1.00 87.06 171 ALA A CA 1
ATOM 1299 C C . ALA A 1 171 ? 6.585 2.173 -4.804 1.00 87.06 171 ALA A C 1
ATOM 1301 O O . ALA A 1 171 ? 5.580 1.464 -4.726 1.00 87.06 171 ALA A O 1
ATOM 1302 N N . GLN A 1 172 ? 6.678 3.343 -4.160 1.00 89.25 172 GLN A N 1
ATOM 1303 C CA . GLN A 1 172 ? 5.587 3.880 -3.338 1.00 89.25 172 GLN A CA 1
ATOM 1304 C C . GLN A 1 172 ? 4.368 4.262 -4.191 1.00 89.25 172 GLN A C 1
ATOM 1306 O O . GLN A 1 172 ? 3.245 3.899 -3.849 1.00 89.25 172 GLN A O 1
ATOM 1311 N N . VAL A 1 173 ? 4.570 4.922 -5.335 1.00 90.62 173 VAL A N 1
ATOM 1312 C CA . VAL A 1 173 ? 3.484 5.302 -6.255 1.00 90.62 173 VAL A CA 1
ATOM 1313 C C . VAL A 1 173 ? 2.754 4.071 -6.791 1.00 90.62 173 VAL A C 1
ATOM 1315 O O . VAL A 1 173 ? 1.527 4.045 -6.764 1.00 90.62 173 VAL A O 1
ATOM 1318 N N . ARG A 1 174 ? 3.477 3.029 -7.224 1.00 89.81 174 ARG A N 1
ATOM 1319 C CA . ARG A 1 174 ? 2.868 1.768 -7.684 1.00 89.81 174 ARG A CA 1
ATOM 1320 C C . ARG A 1 174 ? 2.080 1.080 -6.577 1.00 89.81 174 ARG A C 1
ATOM 1322 O O . ARG A 1 174 ? 0.959 0.649 -6.813 1.00 89.81 174 ARG A O 1
ATOM 1329 N N . ARG A 1 175 ? 2.623 1.032 -5.356 1.00 88.69 175 ARG A N 1
ATOM 1330 C CA . ARG A 1 175 ? 1.911 0.468 -4.202 1.00 88.69 175 ARG A CA 1
ATOM 1331 C C . ARG A 1 175 ? 0.608 1.218 -3.926 1.00 88.69 175 ARG A C 1
ATOM 1333 O O . ARG A 1 175 ? -0.412 0.582 -3.692 1.00 88.69 175 ARG A O 1
ATOM 1340 N N . GLN A 1 176 ? 0.631 2.549 -3.972 1.00 91.19 176 GLN A N 1
ATOM 1341 C CA . GLN A 1 176 ? -0.576 3.356 -3.794 1.00 91.19 176 GLN A CA 1
ATOM 1342 C C . GLN A 1 176 ? -1.574 3.129 -4.936 1.00 91.19 176 GLN A C 1
ATOM 1344 O O . GLN A 1 176 ? -2.755 2.933 -4.679 1.00 91.19 176 GLN A O 1
ATOM 1349 N N . ALA A 1 177 ? -1.105 3.110 -6.183 1.00 89.75 177 ALA A N 1
ATOM 1350 C CA . ALA A 1 177 ? -1.940 2.869 -7.354 1.00 89.75 177 ALA A CA 1
ATOM 1351 C C . ALA A 1 177 ? -2.640 1.502 -7.311 1.00 89.75 177 ALA A C 1
ATOM 1353 O O . ALA A 1 177 ? -3.833 1.426 -7.592 1.00 89.75 177 ALA A O 1
ATOM 1354 N N . HIS A 1 178 ? -1.922 0.454 -6.896 1.00 88.94 178 HIS A N 1
ATOM 1355 C CA . HIS A 1 178 ? -2.477 -0.882 -6.684 1.00 88.94 178 HIS A CA 1
ATOM 1356 C C . HIS A 1 178 ? -3.607 -0.867 -5.650 1.00 88.94 178 HIS A C 1
ATOM 1358 O O . HIS A 1 178 ? -4.697 -1.366 -5.912 1.00 88.94 178 HIS A O 1
ATOM 1364 N N . LEU A 1 179 ? -3.393 -0.224 -4.495 1.00 87.31 179 LEU A N 1
ATOM 1365 C CA . LEU A 1 179 ? -4.429 -0.107 -3.464 1.00 87.31 179 LEU A CA 1
ATOM 1366 C C . LEU A 1 179 ? -5.668 0.646 -3.972 1.00 87.31 179 LEU A C 1
ATOM 1368 O O . LEU A 1 179 ? -6.790 0.237 -3.688 1.00 87.31 179 LEU A O 1
ATOM 1372 N N . GLU A 1 180 ? -5.482 1.707 -4.761 1.00 89.38 180 GLU A N 1
ATOM 1373 C CA . GLU A 1 180 ? -6.596 2.446 -5.364 1.00 89.38 180 GLU A CA 1
ATOM 1374 C C . GLU A 1 180 ? -7.364 1.630 -6.411 1.00 89.38 180 GLU A C 1
ATOM 1376 O O . GLU A 1 180 ? -8.581 1.782 -6.523 1.00 89.38 180 GLU A O 1
ATOM 1381 N N . ALA A 1 181 ? -6.675 0.768 -7.162 1.00 85.31 181 ALA A N 1
ATOM 1382 C CA . ALA A 1 181 ? -7.286 -0.119 -8.147 1.00 85.31 181 ALA A CA 1
ATOM 1383 C C . ALA A 1 181 ? -8.076 -1.261 -7.483 1.00 85.31 181 ALA A C 1
ATOM 1385 O O . ALA A 1 181 ? -9.194 -1.567 -7.905 1.00 85.31 181 ALA A O 1
ATOM 1386 N N . VAL A 1 182 ? -7.538 -1.833 -6.399 1.00 84.75 182 VAL A N 1
ATOM 1387 C CA . VAL A 1 182 ? -8.222 -2.840 -5.573 1.00 84.75 182 VAL A CA 1
ATOM 1388 C C . VAL A 1 182 ? -9.477 -2.254 -4.921 1.00 84.75 182 VAL A C 1
ATOM 1390 O O . VAL A 1 182 ? -10.544 -2.859 -5.002 1.00 84.75 182 VAL A O 1
ATOM 1393 N N . ASP A 1 183 ? -9.391 -1.050 -4.345 1.00 80.06 183 ASP A N 1
ATOM 1394 C CA . ASP A 1 183 ? -10.547 -0.364 -3.746 1.00 80.06 183 ASP A CA 1
ATOM 1395 C C . ASP A 1 183 ? -11.634 -0.016 -4.786 1.00 80.06 183 ASP A C 1
ATOM 1397 O O . ASP A 1 183 ? -12.805 0.129 -4.433 1.00 80.06 183 ASP A O 1
ATOM 1401 N N . ALA A 1 184 ? -11.274 0.101 -6.070 1.00 79.25 184 ALA A N 1
ATOM 1402 C CA . ALA A 1 184 ? -12.212 0.325 -7.171 1.00 79.25 184 ALA A CA 1
ATOM 1403 C C . ALA A 1 184 ? -12.900 -0.960 -7.677 1.00 79.25 184 ALA A C 1
ATOM 1405 O O . ALA A 1 184 ? -13.692 -0.879 -8.616 1.00 79.25 184 ALA A O 1
ATOM 1406 N N . ALA A 1 185 ? -12.610 -2.124 -7.078 1.00 77.88 185 ALA A N 1
ATOM 1407 C CA . ALA A 1 185 ? -13.102 -3.439 -7.504 1.00 77.88 185 ALA A CA 1
ATOM 1408 C C . ALA A 1 185 ? -12.835 -3.730 -8.995 1.00 77.88 185 ALA A C 1
ATOM 1410 O O . ALA A 1 185 ? -13.669 -4.306 -9.696 1.00 77.88 185 ALA A O 1
ATOM 1411 N N . CYS A 1 186 ? -11.670 -3.299 -9.490 1.00 71.88 186 CYS A N 1
ATOM 1412 C CA . CYS A 1 186 ? -11.289 -3.473 -10.885 1.00 71.88 186 CYS A CA 1
ATOM 1413 C C . CYS A 1 186 ? -11.109 -4.965 -11.241 1.00 71.88 186 CYS A C 1
ATOM 1415 O O . CYS A 1 186 ? -10.430 -5.684 -10.502 1.00 71.88 186 CYS A O 1
ATOM 1417 N N . PRO A 1 187 ? -11.641 -5.430 -12.388 1.00 77.31 187 PRO A N 1
ATOM 1418 C CA . PRO A 1 187 ? -11.304 -6.733 -12.956 1.00 77.31 187 PRO A CA 1
ATOM 1419 C C . PRO A 1 187 ? -9.787 -6.909 -13.157 1.00 77.31 187 PRO A C 1
ATOM 1421 O O . PRO A 1 187 ? -9.082 -5.947 -13.477 1.00 77.31 187 PRO A O 1
ATOM 1424 N N . LEU A 1 188 ? -9.275 -8.133 -12.967 1.00 76.06 188 LEU A N 1
ATOM 1425 C CA . LEU A 1 188 ? -7.832 -8.430 -13.021 1.00 76.06 188 LEU A CA 1
ATOM 1426 C C . LEU A 1 188 ? -7.205 -8.105 -14.386 1.00 76.06 188 LEU A C 1
ATOM 1428 O O . LEU A 1 188 ? -6.067 -7.649 -14.443 1.00 76.06 188 LEU A O 1
ATOM 1432 N N . ASP A 1 189 ? -7.962 -8.270 -15.469 1.00 75.56 189 ASP A N 1
ATOM 1433 C CA . ASP A 1 189 ? -7.582 -7.952 -16.851 1.00 75.56 189 ASP A CA 1
ATOM 1434 C C . ASP A 1 189 ? -7.360 -6.449 -17.095 1.00 75.56 189 ASP A C 1
ATOM 1436 O O . ASP A 1 189 ? -6.645 -6.066 -18.020 1.00 75.56 189 ASP A O 1
ATOM 1440 N N . GLN A 1 190 ? -7.927 -5.588 -16.245 1.00 75.44 190 GLN A N 1
ATOM 1441 C CA . GLN A 1 190 ? -7.819 -4.128 -16.345 1.00 75.44 190 GLN A CA 1
ATOM 1442 C C . GLN A 1 190 ? -6.939 -3.512 -15.249 1.00 75.44 190 GLN A C 1
ATOM 1444 O O . GLN A 1 190 ? -6.637 -2.316 -15.314 1.00 75.44 190 GLN A O 1
ATOM 1449 N N . MET A 1 191 ? -6.494 -4.318 -14.277 1.00 75.50 191 MET A N 1
ATOM 1450 C CA . MET A 1 191 ? -5.724 -3.880 -13.108 1.00 75.50 191 MET A CA 1
ATOM 1451 C C . MET A 1 191 ? -4.506 -3.051 -13.522 1.00 75.50 191 MET A C 1
ATOM 1453 O O . MET A 1 191 ? -4.345 -1.911 -13.095 1.00 75.50 191 MET A O 1
ATOM 1457 N N . ASP A 1 192 ? -3.726 -3.563 -14.471 1.00 79.00 192 ASP A N 1
ATOM 1458 C CA . ASP A 1 192 ? -2.544 -2.907 -15.028 1.00 79.00 192 ASP A CA 1
ATOM 1459 C C . ASP A 1 192 ? -2.823 -1.510 -15.596 1.00 79.00 192 ASP A C 1
ATOM 1461 O O . ASP A 1 192 ? -2.033 -0.575 -15.433 1.00 79.00 192 ASP A O 1
ATOM 1465 N N . GLN A 1 193 ? -3.938 -1.352 -16.310 1.00 79.50 193 GLN A N 1
ATOM 1466 C CA . GLN A 1 193 ? -4.299 -0.080 -16.927 1.00 79.50 193 GLN A CA 1
ATOM 1467 C C . GLN A 1 193 ? -4.779 0.922 -15.873 1.00 79.50 193 GLN A C 1
ATOM 1469 O O . GLN A 1 193 ? -4.417 2.104 -15.937 1.00 79.50 193 GLN A O 1
ATOM 1474 N N . VAL A 1 194 ? -5.564 0.454 -14.899 1.00 80.75 194 VAL A N 1
ATOM 1475 C CA . VAL A 1 194 ? -6.074 1.273 -13.794 1.00 80.75 194 VAL A CA 1
ATOM 1476 C C . VAL A 1 194 ? -4.937 1.716 -12.880 1.00 80.75 194 VAL A C 1
ATOM 1478 O O . VAL A 1 194 ? -4.851 2.903 -12.571 1.00 80.75 194 VAL A O 1
ATOM 1481 N N . GLU A 1 195 ? -4.005 0.827 -12.543 1.00 84.38 195 GLU A N 1
ATOM 1482 C CA . GLU A 1 195 ? -2.809 1.160 -11.770 1.00 84.38 195 GLU A CA 1
ATOM 1483 C C . GLU A 1 195 ? -1.956 2.218 -12.469 1.00 84.38 195 GLU A C 1
ATOM 1485 O O . GLU A 1 195 ? -1.522 3.186 -11.850 1.00 84.38 195 GLU A O 1
ATOM 1490 N N . ARG A 1 196 ? -1.740 2.098 -13.783 1.00 81.56 196 ARG A N 1
ATOM 1491 C CA . ARG A 1 196 ? -0.967 3.100 -14.537 1.00 81.56 196 ARG A CA 1
ATOM 1492 C C . ARG A 1 196 ? -1.653 4.459 -14.550 1.00 81.56 196 ARG A C 1
ATOM 1494 O O . ARG A 1 196 ? -0.982 5.482 -14.413 1.00 81.56 196 ARG A O 1
ATOM 1501 N N . ARG A 1 197 ? -2.978 4.488 -14.723 1.00 85.00 197 ARG A N 1
ATOM 1502 C CA . ARG A 1 197 ? -3.753 5.734 -14.664 1.00 85.00 197 ARG A CA 1
ATOM 1503 C C . ARG A 1 197 ? -3.669 6.352 -13.270 1.00 85.00 197 ARG A C 1
ATOM 1505 O O . ARG A 1 197 ? -3.309 7.519 -13.158 1.00 85.00 197 ARG A O 1
ATOM 1512 N N . ALA A 1 198 ? -3.893 5.552 -12.230 1.00 86.62 198 ALA A N 1
ATOM 1513 C CA . ALA A 1 198 ? -3.779 5.985 -10.845 1.00 86.62 198 ALA A CA 1
ATOM 1514 C C . ALA A 1 198 ? -2.367 6.499 -10.530 1.00 86.62 198 ALA A C 1
ATOM 1516 O O . ALA A 1 198 ? -2.231 7.555 -9.927 1.00 86.62 198 ALA A O 1
ATOM 1517 N N . ALA A 1 199 ? -1.309 5.836 -11.006 1.00 88.56 199 ALA A N 1
ATOM 1518 C CA . ALA A 1 199 ? 0.071 6.281 -10.824 1.00 88.56 199 ALA A CA 1
ATOM 1519 C C . ALA A 1 199 ? 0.324 7.678 -11.419 1.00 88.56 199 ALA A C 1
ATOM 1521 O O . ALA A 1 199 ? 0.965 8.510 -10.775 1.00 88.56 199 ALA A O 1
ATOM 1522 N N . ARG A 1 200 ? -0.213 7.968 -12.614 1.00 86.62 200 ARG A N 1
ATOM 1523 C CA . ARG A 1 200 ? -0.135 9.314 -13.214 1.00 86.62 200 ARG A CA 1
ATOM 1524 C C . ARG A 1 200 ? -0.912 10.341 -12.398 1.00 86.62 200 ARG A C 1
ATOM 1526 O O . ARG A 1 200 ? -0.387 11.421 -12.144 1.00 86.62 200 ARG A O 1
ATOM 1533 N N . ASP A 1 201 ? -2.117 9.990 -11.956 1.00 89.56 201 ASP A N 1
ATOM 1534 C CA . ASP A 1 201 ? -2.958 10.860 -11.127 1.00 89.56 201 ASP A CA 1
ATOM 1535 C C . ASP A 1 201 ? -2.322 11.139 -9.754 1.00 89.56 201 ASP A C 1
ATOM 1537 O O . ASP A 1 201 ? -2.489 12.214 -9.184 1.00 89.56 201 ASP A O 1
ATOM 1541 N N . ILE A 1 202 ? -1.572 10.180 -9.209 1.00 92.19 202 ILE A N 1
ATOM 1542 C CA . ILE A 1 202 ? -0.821 10.334 -7.962 1.00 92.19 202 ILE A CA 1
ATOM 1543 C C . ILE A 1 202 ? 0.376 11.263 -8.175 1.00 92.19 202 ILE A C 1
ATOM 1545 O O . ILE A 1 202 ? 0.586 12.165 -7.367 1.00 92.19 202 ILE A O 1
ATOM 1549 N N . LEU A 1 203 ? 1.152 11.091 -9.250 1.00 91.00 203 LEU A N 1
ATOM 1550 C CA . LEU A 1 203 ? 2.282 11.982 -9.537 1.00 91.00 203 LEU A CA 1
ATOM 1551 C C . LEU A 1 203 ? 1.838 13.419 -9.822 1.00 91.00 203 LEU A C 1
ATOM 1553 O O . LEU A 1 203 ? 2.460 14.354 -9.317 1.00 91.00 203 LEU A O 1
ATOM 1557 N N . SER A 1 204 ? 0.757 13.605 -10.585 1.00 89.62 204 SER A N 1
ATOM 1558 C CA . SER A 1 204 ? 0.192 14.935 -10.832 1.00 89.62 204 SER A CA 1
ATOM 1559 C C . SER A 1 204 ? -0.325 15.564 -9.537 1.00 89.62 204 SER A C 1
ATOM 1561 O O . SER A 1 204 ? -0.076 16.744 -9.286 1.00 89.62 204 SER A O 1
ATOM 1563 N N . PHE A 1 205 ? -0.948 14.767 -8.663 1.00 93.00 205 PHE A N 1
ATOM 1564 C CA . PHE A 1 205 ? -1.342 15.212 -7.332 1.00 93.00 205 PHE A CA 1
ATOM 1565 C C . PHE A 1 205 ? -0.133 15.657 -6.497 1.00 93.00 205 PHE A C 1
ATOM 1567 O O . PHE A 1 205 ? -0.153 16.758 -5.955 1.00 93.00 205 PHE A O 1
ATOM 1574 N N . ILE A 1 206 ? 0.937 14.859 -6.418 1.00 91.94 206 ILE A N 1
ATOM 1575 C CA . ILE A 1 206 ? 2.152 15.218 -5.662 1.00 91.94 206 ILE A CA 1
ATOM 1576 C C . ILE A 1 206 ? 2.744 16.532 -6.180 1.00 91.94 206 ILE A C 1
ATOM 1578 O O . ILE A 1 206 ? 3.073 17.408 -5.379 1.00 91.94 206 ILE A O 1
ATOM 1582 N N . ALA A 1 207 ? 2.827 16.694 -7.504 1.00 88.56 207 ALA A N 1
ATOM 1583 C CA . ALA A 1 207 ? 3.305 17.922 -8.131 1.00 88.56 207 ALA A CA 1
ATOM 1584 C C . ALA A 1 207 ? 2.420 19.135 -7.789 1.00 88.56 207 ALA A C 1
ATOM 1586 O O . ALA A 1 207 ? 2.940 20.227 -7.577 1.00 88.56 207 ALA A O 1
ATOM 1587 N N . SER A 1 208 ? 1.100 18.945 -7.682 1.00 89.88 208 SER A N 1
ATOM 1588 C CA . SER A 1 208 ? 0.158 20.009 -7.298 1.00 89.88 208 SER A CA 1
ATOM 1589 C C . SER A 1 208 ? 0.251 20.432 -5.824 1.00 89.88 208 SER A C 1
ATOM 1591 O O . SER A 1 208 ? -0.150 21.540 -5.488 1.00 89.88 208 SER A O 1
ATOM 1593 N N . GLN A 1 209 ? 0.789 19.576 -4.947 1.00 90.62 209 GLN A N 1
ATOM 1594 C CA . GLN A 1 209 ? 0.959 19.831 -3.508 1.00 90.62 209 GLN A CA 1
ATOM 1595 C C . GLN A 1 209 ? 2.315 20.477 -3.186 1.00 90.62 209 GLN A C 1
ATOM 1597 O O . GLN A 1 209 ? 2.865 20.277 -2.103 1.00 90.62 209 GLN A O 1
ATOM 1602 N N . GLN A 1 210 ? 2.897 21.199 -4.144 1.00 85.75 210 GLN A N 1
ATOM 1603 C CA . GLN A 1 210 ? 4.188 21.839 -3.950 1.00 85.75 210 GLN A CA 1
ATOM 1604 C C . GLN A 1 210 ? 4.120 22.852 -2.787 1.00 85.75 210 GLN A C 1
ATOM 1606 O O . GLN A 1 210 ? 3.237 23.710 -2.795 1.00 85.75 210 GLN A O 1
ATOM 1611 N N . PRO A 1 211 ? 5.063 22.808 -1.827 1.00 86.12 211 PRO A N 1
ATOM 1612 C CA . PRO A 1 211 ? 5.165 23.819 -0.784 1.00 86.12 211 PRO A CA 1
ATOM 1613 C C . PRO A 1 211 ? 5.526 25.195 -1.349 1.00 86.12 211 PRO A C 1
ATOM 1615 O O . PRO A 1 211 ? 6.326 25.310 -2.286 1.00 86.12 211 PRO A O 1
ATOM 1618 N N . ASP A 1 212 ? 5.022 26.242 -0.701 1.00 79.12 212 ASP A N 1
ATOM 1619 C CA . ASP A 1 212 ? 5.468 27.610 -0.951 1.00 79.12 212 ASP A CA 1
ATOM 1620 C C . ASP A 1 212 ? 6.961 27.744 -0.622 1.00 79.12 212 ASP A C 1
ATOM 1622 O O . ASP A 1 212 ? 7.434 27.321 0.436 1.00 79.12 212 ASP A O 1
ATOM 1626 N N . GLY A 1 213 ? 7.735 28.316 -1.542 1.00 75.56 213 GLY A N 1
ATOM 1627 C CA . GLY A 1 213 ? 9.167 28.512 -1.347 1.00 75.56 213 GLY A CA 1
ATOM 1628 C C . GLY A 1 213 ? 9.922 28.832 -2.635 1.00 75.56 213 GLY A C 1
ATOM 1629 O O . GLY A 1 213 ? 9.348 28.777 -3.727 1.00 75.56 213 GLY A O 1
ATOM 1630 N N . PRO A 1 214 ? 11.216 29.174 -2.524 1.00 76.50 214 PRO A N 1
ATOM 1631 C CA . PRO A 1 214 ? 12.047 29.484 -3.679 1.00 76.50 214 PRO A CA 1
ATOM 1632 C C . PRO A 1 214 ? 12.140 28.273 -4.613 1.00 76.50 214 PRO A C 1
ATOM 1634 O O . PRO A 1 214 ? 12.391 27.150 -4.177 1.00 76.50 214 PRO A O 1
ATOM 1637 N N . VAL A 1 215 ? 11.959 28.512 -5.915 1.00 72.44 215 VAL A N 1
ATOM 1638 C CA . VAL A 1 215 ? 11.941 27.467 -6.958 1.00 72.44 215 VAL A CA 1
ATOM 1639 C C . VAL A 1 215 ? 13.214 26.612 -6.936 1.00 72.44 215 VAL A C 1
ATOM 1641 O O . VAL A 1 215 ? 13.158 25.401 -7.137 1.00 72.44 215 VAL A O 1
ATOM 1644 N N . GLU A 1 216 ? 14.345 27.235 -6.618 1.00 74.50 216 GLU A N 1
ATOM 1645 C CA . GLU A 1 216 ? 15.673 26.622 -6.564 1.00 74.50 216 GLU A CA 1
ATOM 1646 C C . GLU A 1 216 ? 15.781 25.513 -5.507 1.00 74.50 216 GLU A C 1
ATOM 1648 O O . GLU A 1 216 ? 16.427 24.497 -5.756 1.00 74.50 216 GLU A O 1
ATOM 1653 N N . ALA A 1 217 ? 15.100 25.653 -4.362 1.00 74.31 217 ALA A N 1
ATOM 1654 C CA . ALA A 1 217 ? 15.119 24.647 -3.295 1.00 74.31 217 ALA A CA 1
ATOM 1655 C C . ALA A 1 217 ? 14.417 23.342 -3.709 1.00 74.31 217 ALA A C 1
ATOM 1657 O O . ALA A 1 217 ? 14.729 22.265 -3.202 1.00 74.31 217 ALA A O 1
ATOM 1658 N N . TRP A 1 218 ? 13.487 23.439 -4.659 1.00 83.31 218 TRP A N 1
ATOM 1659 C CA . TRP A 1 218 ? 12.607 22.351 -5.078 1.00 83.31 218 TRP A CA 1
ATOM 1660 C C . TRP A 1 218 ? 12.987 21.737 -6.422 1.00 83.31 218 TRP A C 1
ATOM 1662 O O . TRP A 1 218 ? 12.408 20.725 -6.822 1.00 83.31 218 TRP A O 1
ATOM 1672 N N . GLN A 1 219 ? 13.972 22.315 -7.111 1.00 83.88 219 GLN A N 1
ATOM 1673 C CA . GLN A 1 219 ? 14.407 21.867 -8.428 1.00 83.88 219 GLN A CA 1
ATOM 1674 C C . GLN A 1 219 ? 14.784 20.374 -8.473 1.00 83.88 219 GLN A C 1
ATOM 1676 O O . GLN A 1 219 ? 14.315 19.698 -9.387 1.00 83.88 219 GLN A O 1
ATOM 1681 N N . PRO A 1 220 ? 15.511 19.802 -7.488 1.00 84.88 220 PRO A N 1
ATOM 1682 C CA . PRO A 1 220 ? 15.830 18.371 -7.496 1.00 84.88 220 PRO A CA 1
ATOM 1683 C C . PRO A 1 220 ? 14.585 17.475 -7.439 1.00 84.88 220 PRO A C 1
ATOM 1685 O O . PRO A 1 220 ? 14.508 16.465 -8.135 1.00 84.88 220 PRO A O 1
ATOM 1688 N N . VAL A 1 221 ? 13.586 17.864 -6.642 1.00 85.19 221 VAL A N 1
ATOM 1689 C CA . VAL A 1 221 ? 12.324 17.122 -6.502 1.00 85.19 221 VAL A CA 1
ATOM 1690 C C . VAL A 1 221 ? 11.492 17.231 -7.779 1.00 85.19 221 VAL A C 1
ATOM 1692 O O . VAL A 1 221 ? 10.911 16.245 -8.227 1.00 85.19 221 VAL A O 1
ATOM 1695 N N . ARG A 1 222 ? 11.473 18.409 -8.414 1.00 85.31 222 ARG A N 1
ATOM 1696 C CA . ARG A 1 222 ? 10.799 18.620 -9.704 1.00 85.31 222 ARG A CA 1
ATOM 1697 C C . ARG A 1 222 ? 11.411 17.767 -10.808 1.00 85.31 222 ARG A C 1
ATOM 1699 O O . ARG A 1 222 ? 10.655 17.117 -11.522 1.00 85.31 222 ARG A O 1
ATOM 1706 N N . THR A 1 223 ? 12.740 17.720 -10.910 1.00 85.75 223 THR A N 1
ATOM 1707 C CA . THR A 1 223 ? 13.431 16.843 -11.865 1.00 85.75 223 THR A CA 1
ATOM 1708 C C . THR A 1 223 ? 13.070 15.385 -11.606 1.00 85.75 223 THR A C 1
ATOM 1710 O O . THR A 1 223 ? 12.658 14.691 -12.523 1.00 85.75 223 THR A O 1
ATOM 1713 N N . LEU A 1 224 ? 13.086 14.943 -10.346 1.00 86.00 224 LEU A N 1
ATOM 1714 C CA . LEU A 1 224 ? 12.704 13.578 -9.980 1.00 86.00 224 LEU A CA 1
ATOM 1715 C C . LEU A 1 224 ? 11.253 13.234 -10.373 1.00 86.00 224 LEU A C 1
ATOM 1717 O O . LEU A 1 224 ? 10.996 12.146 -10.888 1.00 86.00 224 LEU A O 1
ATOM 1721 N N . LEU A 1 225 ? 10.300 14.151 -10.176 1.00 86.00 225 LEU A N 1
ATOM 1722 C CA . LEU A 1 225 ? 8.906 13.971 -10.606 1.00 86.00 225 LEU A CA 1
ATOM 1723 C C . LEU A 1 225 ? 8.765 13.990 -12.139 1.00 86.00 225 LEU A C 1
ATOM 1725 O O . LEU A 1 225 ? 7.971 13.228 -12.696 1.00 86.00 225 LEU A O 1
ATOM 1729 N N . GLN A 1 226 ? 9.536 14.828 -12.833 1.00 84.12 226 GLN A N 1
ATOM 1730 C CA . GLN A 1 226 ? 9.562 14.900 -14.297 1.00 84.12 226 GLN A CA 1
ATOM 1731 C C . GLN A 1 226 ? 10.158 13.628 -14.911 1.00 84.12 226 GLN A C 1
ATOM 1733 O O . GLN A 1 226 ? 9.526 13.016 -15.770 1.00 84.12 226 GLN A O 1
ATOM 1738 N N . ASP A 1 227 ? 11.297 13.160 -14.411 1.00 83.00 227 ASP A N 1
ATOM 1739 C CA . ASP A 1 227 ? 11.940 11.910 -14.827 1.00 83.00 227 ASP A CA 1
ATOM 1740 C C . ASP A 1 227 ? 11.008 10.711 -14.624 1.00 83.00 227 ASP A C 1
ATOM 1742 O O . ASP A 1 227 ? 10.934 9.813 -15.458 1.00 83.00 227 ASP A O 1
ATOM 1746 N N . LEU A 1 228 ? 10.233 10.701 -13.536 1.00 81.31 228 LEU A N 1
ATOM 1747 C CA . LEU A 1 228 ? 9.270 9.634 -13.276 1.00 81.31 228 LEU A CA 1
ATOM 1748 C C . LEU A 1 228 ? 8.001 9.737 -14.106 1.00 81.31 228 LEU A C 1
ATOM 1750 O O . LEU A 1 228 ? 7.487 8.710 -14.524 1.00 81.31 228 LEU A O 1
ATOM 1754 N N . SER A 1 229 ? 7.480 10.933 -14.356 1.00 76.25 229 SER A N 1
ATOM 1755 C CA . SER A 1 229 ? 6.301 11.111 -15.216 1.00 76.25 229 SER A CA 1
ATOM 1756 C C . SER A 1 229 ? 6.597 10.817 -16.690 1.00 76.25 229 SER A C 1
ATOM 1758 O O . SER A 1 229 ? 5.722 10.313 -17.391 1.00 76.25 229 SER A O 1
ATOM 1760 N N . THR A 1 230 ? 7.831 11.065 -17.138 1.00 71.31 230 THR A N 1
ATOM 1761 C CA . THR A 1 230 ? 8.322 10.712 -18.479 1.00 71.31 230 THR A CA 1
ATOM 1762 C C . THR A 1 230 ? 8.768 9.249 -18.572 1.00 71.31 230 THR A C 1
ATOM 1764 O O . THR A 1 230 ? 8.542 8.601 -19.593 1.00 71.31 230 THR A O 1
ATOM 1767 N N . GLY A 1 231 ? 9.354 8.713 -17.497 1.00 64.38 231 GLY A N 1
ATOM 1768 C CA . GLY A 1 231 ? 9.819 7.330 -17.378 1.00 64.38 231 GLY A CA 1
ATOM 1769 C C . GLY A 1 231 ? 8.743 6.321 -16.970 1.00 64.38 231 GLY A C 1
ATOM 1770 O O . GLY A 1 231 ? 8.941 5.119 -17.148 1.00 64.38 231 GLY A O 1
ATOM 1771 N N . LEU A 1 232 ? 7.590 6.770 -16.458 1.00 65.44 232 LEU A N 1
ATOM 1772 C CA . LEU A 1 232 ? 6.375 5.961 -16.370 1.00 65.44 232 LEU A CA 1
ATOM 1773 C C . LEU A 1 232 ? 5.997 5.634 -17.808 1.00 65.44 232 LEU A C 1
ATOM 1775 O O . LEU A 1 232 ? 5.585 6.543 -18.528 1.00 65.44 232 LEU A O 1
ATOM 1779 N N . PRO A 1 233 ? 6.154 4.380 -18.257 1.00 51.03 233 PRO A N 1
ATOM 1780 C CA . PRO A 1 233 ? 6.070 4.067 -19.669 1.00 51.03 233 PRO A CA 1
ATOM 1781 C C . PRO A 1 233 ? 4.731 4.563 -20.231 1.00 51.03 233 PRO A C 1
ATOM 1783 O O . PRO A 1 233 ? 3.656 4.062 -19.897 1.00 51.03 233 PRO A O 1
ATOM 1786 N N . LEU A 1 234 ? 4.809 5.580 -21.093 1.00 41.00 234 LEU A N 1
ATOM 1787 C CA . LEU A 1 234 ? 3.740 5.980 -22.009 1.00 41.00 234 LEU A CA 1
ATOM 1788 C C . LEU A 1 234 ? 3.639 5.017 -23.203 1.00 41.00 234 LEU A C 1
ATOM 1790 O O . LEU A 1 234 ? 2.767 5.176 -24.050 1.00 41.00 234 LEU A O 1
ATOM 1794 N N . ALA A 1 235 ? 4.468 3.975 -23.246 1.00 34.28 235 ALA A N 1
ATOM 1795 C CA . ALA A 1 235 ? 4.369 2.915 -24.227 1.00 34.28 235 ALA A CA 1
ATOM 1796 C C . ALA A 1 235 ? 3.309 1.884 -23.803 1.00 34.28 235 ALA A C 1
ATOM 1798 O O . ALA A 1 235 ? 3.386 1.275 -22.733 1.00 34.28 235 ALA A O 1
ATOM 1799 N N . THR A 1 236 ? 2.330 1.661 -24.680 1.00 40.47 236 THR A N 1
ATOM 1800 C CA . THR A 1 236 ? 1.780 0.324 -24.948 1.00 40.47 236 THR A CA 1
ATOM 1801 C C . THR A 1 236 ? 2.835 -0.739 -24.651 1.00 40.47 236 THR A C 1
ATOM 1803 O O . THR A 1 236 ? 3.877 -0.713 -25.296 1.00 40.47 236 THR A O 1
ATOM 1806 N N . SER A 1 237 ? 2.579 -1.604 -23.661 1.00 37.66 237 SER A N 1
ATOM 1807 C CA . SER A 1 237 ? 3.390 -2.790 -23.340 1.00 37.66 237 SER A CA 1
ATOM 1808 C C . SER A 1 237 ? 4.908 -2.591 -23.506 1.00 37.66 237 SER A C 1
ATOM 1810 O O . SER A 1 237 ? 5.465 -2.916 -24.555 1.00 37.66 237 SER A O 1
ATOM 1812 N N . ALA A 1 238 ? 5.605 -2.110 -22.474 1.00 32.81 238 ALA A N 1
ATOM 1813 C CA . ALA A 1 238 ? 7.025 -2.441 -22.397 1.00 32.81 238 ALA A CA 1
ATOM 1814 C C . ALA A 1 238 ? 7.115 -3.961 -22.153 1.00 32.81 238 ALA A C 1
ATOM 1816 O O . ALA A 1 238 ? 6.449 -4.446 -21.233 1.00 32.81 238 ALA A O 1
ATOM 1817 N N . PRO A 1 239 ? 7.834 -4.709 -23.005 1.00 36.38 239 PRO A N 1
ATOM 1818 C CA . PRO A 1 239 ? 7.911 -6.154 -22.914 1.00 36.38 239 PRO A CA 1
ATOM 1819 C C . PRO A 1 239 ? 8.640 -6.530 -21.630 1.00 36.38 239 PRO A C 1
ATOM 1821 O O . PRO A 1 239 ? 9.608 -5.884 -21.224 1.00 36.38 239 PRO A O 1
ATOM 1824 N N . ASP A 1 240 ? 8.137 -7.577 -20.998 1.00 34.69 240 ASP A N 1
ATOM 1825 C CA . ASP A 1 240 ? 8.797 -8.281 -19.916 1.00 34.69 240 ASP A CA 1
ATOM 1826 C C . ASP A 1 240 ? 10.258 -8.580 -20.326 1.00 34.69 240 ASP A C 1
ATOM 1828 O O . ASP A 1 240 ? 10.470 -9.176 -21.388 1.00 34.69 240 ASP A O 1
ATOM 1832 N N . PRO A 1 241 ? 11.290 -8.178 -19.559 1.00 37.53 241 PRO A N 1
ATOM 1833 C CA . PRO A 1 241 ? 12.682 -8.477 -19.906 1.00 37.53 241 PRO A CA 1
ATOM 1834 C C . PRO A 1 241 ? 13.002 -9.985 -19.875 1.00 37.53 241 PRO A C 1
ATOM 1836 O O . PRO A 1 241 ? 14.112 -10.372 -20.235 1.00 37.53 241 PRO A O 1
ATOM 1839 N N . ALA A 1 242 ? 12.038 -10.835 -19.493 1.00 44.19 242 ALA A N 1
ATOM 1840 C CA . ALA A 1 242 ? 12.105 -12.293 -19.586 1.00 44.19 242 ALA A CA 1
ATOM 1841 C C . ALA A 1 242 ? 11.472 -12.891 -20.864 1.00 44.19 242 ALA A C 1
ATOM 1843 O O . ALA A 1 242 ? 11.611 -14.088 -21.104 1.00 44.19 242 ALA A O 1
ATOM 1844 N N . LEU A 1 243 ? 10.825 -12.087 -21.715 1.00 47.28 243 LEU A N 1
ATOM 1845 C CA . LEU A 1 243 ? 10.284 -12.512 -23.009 1.00 47.28 243 LEU A CA 1
ATOM 1846 C C . LEU A 1 243 ? 10.875 -11.627 -24.107 1.00 47.28 243 LEU A C 1
ATOM 1848 O O . LEU A 1 243 ? 10.201 -10.782 -24.700 1.00 47.28 243 LEU A O 1
ATOM 1852 N N . GLN A 1 244 ? 12.158 -11.841 -24.418 1.00 55.59 244 GLN A N 1
ATOM 1853 C CA . GLN A 1 244 ? 12.609 -11.567 -25.780 1.00 55.59 244 GLN A CA 1
ATOM 1854 C C . GLN A 1 244 ? 11.779 -12.472 -26.684 1.00 55.59 244 GLN A C 1
ATOM 1856 O O . GLN A 1 244 ? 12.061 -13.661 -26.789 1.00 55.59 244 GLN A O 1
ATOM 1861 N N . ILE A 1 245 ? 10.703 -11.926 -27.253 1.00 61.81 245 ILE A N 1
ATOM 1862 C CA . ILE A 1 245 ? 9.865 -12.657 -28.195 1.00 61.81 245 ILE A CA 1
ATOM 1863 C C . ILE A 1 245 ? 10.791 -13.091 -29.333 1.00 61.81 245 ILE A C 1
ATOM 1865 O O . ILE A 1 245 ? 11.356 -12.224 -30.011 1.00 61.81 245 ILE A O 1
ATOM 1869 N N . PRO A 1 246 ? 10.968 -14.401 -29.541 1.00 73.69 246 PRO A N 1
ATOM 1870 C CA . PRO A 1 246 ? 11.848 -14.902 -30.576 1.00 73.69 246 PRO A CA 1
ATOM 1871 C C . PRO A 1 246 ? 11.422 -14.351 -31.943 1.00 73.69 246 PRO A C 1
ATOM 1873 O O . PRO A 1 246 ? 10.222 -14.283 -32.238 1.00 73.69 246 PRO A O 1
ATOM 1876 N N . PRO A 1 247 ? 12.367 -13.977 -32.820 1.00 77.06 247 PRO A N 1
ATOM 1877 C CA . PRO A 1 247 ? 12.046 -13.509 -34.166 1.00 77.06 247 PRO A CA 1
ATOM 1878 C C . PRO A 1 247 ? 11.180 -14.499 -34.963 1.00 77.06 247 PRO A C 1
ATOM 1880 O O . PRO A 1 247 ? 10.383 -14.076 -35.802 1.00 77.06 247 PRO A O 1
ATOM 1883 N N . SER A 1 248 ? 11.297 -15.802 -34.687 1.00 79.38 248 SER A N 1
ATOM 1884 C CA . SER A 1 248 ? 10.458 -16.856 -35.266 1.00 79.38 248 SER A CA 1
ATOM 1885 C C . SER A 1 248 ? 9.003 -16.784 -34.802 1.00 79.38 248 SER A C 1
ATOM 1887 O O . SER A 1 248 ? 8.104 -16.912 -35.628 1.00 79.38 248 SER A O 1
ATOM 1889 N N . TRP A 1 249 ? 8.744 -16.459 -33.534 1.00 85.62 249 TRP A N 1
ATOM 1890 C CA . TRP A 1 249 ? 7.387 -16.287 -32.997 1.00 85.62 249 TRP A CA 1
ATOM 1891 C C . TRP A 1 249 ? 6.687 -15.088 -33.633 1.00 85.62 249 TRP A C 1
ATOM 1893 O O . TRP A 1 249 ? 5.521 -15.162 -34.023 1.00 85.62 249 TRP A O 1
ATOM 1903 N N . LEU A 1 250 ? 7.423 -13.987 -33.804 1.00 80.06 250 LEU A N 1
ATOM 1904 C CA . LEU A 1 250 ? 6.919 -12.800 -34.488 1.00 80.06 250 LEU A CA 1
ATOM 1905 C C . LEU A 1 250 ? 6.648 -13.078 -35.975 1.00 80.06 250 LEU A C 1
ATOM 1907 O O . LEU A 1 250 ? 5.635 -12.627 -36.509 1.00 80.06 250 LEU A O 1
ATOM 1911 N N . ARG A 1 251 ? 7.524 -13.841 -36.643 1.00 81.44 251 ARG A N 1
ATOM 1912 C CA . ARG A 1 251 ? 7.345 -14.252 -38.044 1.00 81.44 251 ARG A CA 1
ATOM 1913 C C . ARG A 1 251 ? 6.093 -15.110 -38.219 1.00 81.44 251 ARG A C 1
ATOM 1915 O O . ARG A 1 251 ? 5.326 -14.843 -39.139 1.00 81.44 251 ARG A O 1
ATOM 1922 N N . LEU A 1 252 ? 5.862 -16.076 -37.328 1.00 83.19 252 LEU A N 1
ATOM 1923 C CA . LEU A 1 252 ? 4.655 -16.905 -37.343 1.00 83.19 252 LEU A CA 1
ATOM 1924 C C . LEU A 1 252 ? 3.397 -16.069 -37.112 1.00 83.19 252 LEU A C 1
ATOM 1926 O O . LEU A 1 252 ? 2.469 -16.154 -37.909 1.00 83.19 252 LEU A O 1
ATOM 1930 N N . ALA A 1 253 ? 3.381 -15.210 -36.088 1.00 82.38 253 ALA A N 1
ATOM 1931 C CA . ALA A 1 253 ? 2.240 -14.336 -35.812 1.00 82.38 253 ALA A CA 1
ATOM 1932 C C . ALA A 1 253 ? 1.907 -13.433 -37.012 1.00 82.38 253 ALA A C 1
ATOM 1934 O O . ALA A 1 253 ? 0.747 -13.302 -37.397 1.00 82.38 253 ALA A O 1
ATOM 1935 N N . ASN A 1 254 ? 2.926 -12.853 -37.648 1.00 80.12 254 ASN A N 1
ATOM 1936 C CA . ASN A 1 254 ? 2.739 -12.037 -38.844 1.00 80.12 254 ASN A CA 1
ATOM 1937 C C . ASN A 1 254 ? 2.300 -12.872 -40.059 1.00 80.12 254 ASN A C 1
ATOM 1939 O O . ASN A 1 254 ? 1.539 -12.373 -40.877 1.00 80.12 254 ASN A O 1
ATOM 1943 N N . GLY A 1 255 ? 2.738 -14.129 -40.185 1.00 78.75 255 GLY A N 1
ATOM 1944 C CA . GLY A 1 255 ? 2.301 -15.038 -41.250 1.00 78.75 255 GLY A CA 1
ATOM 1945 C C . GLY A 1 255 ? 0.833 -15.452 -41.116 1.00 78.75 255 GLY A C 1
ATOM 1946 O O . GLY A 1 255 ? 0.094 -15.438 -42.096 1.00 78.75 255 GLY A O 1
ATOM 1947 N N . VAL A 1 256 ? 0.382 -15.743 -39.892 1.00 81.12 256 VAL A N 1
ATOM 1948 C CA . VAL A 1 256 ? -1.018 -16.085 -39.563 1.00 81.12 256 VAL A CA 1
ATOM 1949 C C . VAL A 1 256 ? -1.960 -14.946 -39.958 1.00 81.12 256 VAL A C 1
ATOM 1951 O O . VAL A 1 256 ? -3.001 -15.170 -40.587 1.00 81.12 256 VAL A O 1
ATOM 1954 N N . TRP A 1 257 ? -1.573 -13.718 -39.598 1.00 80.88 257 TRP A N 1
ATOM 1955 C CA . TRP A 1 257 ? -2.417 -12.526 -39.676 1.00 80.88 257 TRP A CA 1
ATOM 1956 C C . TRP A 1 257 ? -2.109 -11.589 -40.861 1.00 80.88 257 TRP A C 1
ATOM 1958 O O . TRP A 1 257 ? -2.759 -10.560 -41.009 1.00 80.88 257 TRP A O 1
ATOM 1968 N N . GLY A 1 258 ? -1.112 -11.901 -41.694 1.00 68.38 258 GLY A N 1
ATOM 1969 C CA . GLY A 1 258 ? -0.633 -11.024 -42.775 1.00 68.38 258 GLY A CA 1
ATOM 1970 C C . GLY A 1 258 ? -1.350 -11.183 -44.118 1.00 68.38 258 GLY A C 1
ATOM 1971 O O . GLY A 1 258 ? -1.233 -10.297 -44.955 1.00 68.38 258 GLY A O 1
ATOM 1972 N N . ALA A 1 259 ? -2.113 -12.272 -44.275 1.00 66.50 259 ALA A N 1
ATOM 1973 C CA . ALA A 1 259 ? -2.843 -12.719 -45.469 1.00 66.50 259 ALA A CA 1
ATOM 1974 C C . ALA A 1 259 ? -2.009 -12.884 -46.770 1.00 66.50 259 ALA A C 1
ATOM 1976 O O . ALA A 1 259 ? -1.204 -12.021 -47.117 1.00 66.50 259 ALA A O 1
ATOM 1977 N N . PRO A 1 260 ? -2.262 -13.942 -47.575 1.00 69.75 260 PRO A N 1
ATOM 1978 C CA . PRO A 1 260 ? -3.100 -15.124 -47.315 1.00 69.75 260 PRO A CA 1
ATOM 1979 C C . PRO A 1 260 ? -2.413 -16.179 -46.422 1.00 69.75 260 PRO A C 1
ATOM 1981 O O . PRO A 1 260 ? -1.202 -16.149 -46.230 1.00 69.75 260 PRO A O 1
ATOM 1984 N N . TRP A 1 261 ? -3.211 -17.104 -45.866 1.00 73.88 261 TRP A N 1
ATOM 1985 C CA . TRP A 1 261 ? -2.762 -18.171 -44.959 1.00 73.88 261 TRP A CA 1
ATOM 1986 C C . TRP A 1 261 ? -1.577 -18.964 -45.543 1.00 73.88 261 TRP A C 1
ATOM 1988 O O . TRP A 1 261 ? -1.713 -19.538 -46.627 1.00 73.88 261 TRP A O 1
ATOM 1998 N N . PRO A 1 262 ? -0.431 -19.027 -44.842 1.00 72.50 262 PRO A N 1
ATOM 1999 C CA . PRO A 1 262 ? 0.807 -19.512 -45.444 1.00 72.50 262 PRO A CA 1
ATOM 2000 C C . PRO A 1 262 ? 0.940 -21.042 -45.456 1.00 72.50 262 PRO A C 1
ATOM 2002 O O . PRO A 1 262 ? 1.818 -21.556 -46.147 1.00 72.50 262 PRO A O 1
ATOM 2005 N N . TRP A 1 263 ? 0.093 -21.788 -44.729 1.00 81.81 263 TRP A N 1
ATOM 2006 C CA . TRP A 1 263 ? 0.267 -23.238 -44.555 1.00 81.81 263 TRP A CA 1
ATOM 2007 C C . TRP A 1 263 ? -0.784 -24.076 -45.285 1.00 81.81 263 TRP A C 1
ATOM 2009 O O . TRP A 1 263 ? -1.950 -24.095 -44.889 1.00 81.81 263 TRP A O 1
ATOM 2019 N N . PRO A 1 264 ? -0.394 -24.858 -46.303 1.00 78.88 264 PRO A N 1
ATOM 2020 C CA . PRO A 1 264 ? -1.347 -25.642 -47.081 1.00 78.88 264 PRO A CA 1
ATOM 2021 C C . PRO A 1 264 ? -1.913 -26.854 -46.321 1.00 78.88 264 PRO A C 1
ATOM 2023 O O . PRO A 1 264 ? -2.979 -27.346 -46.680 1.00 78.88 264 PRO A O 1
ATOM 2026 N N . THR A 1 265 ? -1.235 -27.353 -45.277 1.00 86.25 265 THR A N 1
ATOM 2027 C CA . THR A 1 265 ? -1.698 -28.506 -44.481 1.00 86.25 265 THR A CA 1
ATOM 2028 C C . THR A 1 265 ? -1.398 -28.349 -42.987 1.00 86.25 265 THR A C 1
ATOM 2030 O O . THR A 1 265 ? -0.539 -27.556 -42.597 1.00 86.25 265 THR A O 1
ATOM 2033 N N . TYR A 1 266 ? -2.074 -29.155 -42.153 1.00 86.50 266 TYR A N 1
ATOM 2034 C CA . TYR A 1 266 ? -1.789 -29.253 -40.713 1.00 86.50 266 TYR A CA 1
ATOM 2035 C C . TYR A 1 266 ? -0.328 -29.622 -40.429 1.00 86.50 266 TYR A C 1
ATOM 2037 O O . TYR A 1 266 ? 0.280 -29.035 -39.547 1.00 86.50 266 TYR A O 1
ATOM 2045 N N . GLU A 1 267 ? 0.258 -30.542 -41.201 1.00 89.56 267 GLU A N 1
ATOM 2046 C CA . GLU A 1 267 ? 1.651 -30.963 -40.999 1.00 89.56 267 GLU A CA 1
ATOM 2047 C C . GLU A 1 267 ? 2.642 -29.817 -41.240 1.00 89.56 267 GLU A C 1
ATOM 2049 O O . GLU A 1 267 ? 3.602 -29.673 -40.489 1.00 89.56 267 GLU A O 1
ATOM 2054 N N . HIS A 1 268 ? 2.383 -28.950 -42.229 1.00 86.25 268 HIS A N 1
ATOM 2055 C CA . HIS A 1 268 ? 3.203 -27.753 -42.446 1.00 86.25 268 HIS A CA 1
ATOM 2056 C C . HIS A 1 268 ? 3.069 -26.771 -41.280 1.00 86.25 268 HIS A C 1
ATOM 2058 O O . HIS A 1 268 ? 4.070 -26.269 -40.782 1.00 86.25 268 HIS A O 1
ATOM 2064 N N . PHE A 1 269 ? 1.842 -26.535 -40.810 1.00 87.31 269 PHE A N 1
ATOM 2065 C CA . PHE A 1 269 ? 1.584 -25.698 -39.639 1.00 87.31 269 PHE A CA 1
ATOM 2066 C C . PHE A 1 269 ? 2.300 -26.231 -38.386 1.00 87.31 269 PHE A C 1
ATOM 2068 O O . PHE A 1 269 ? 3.010 -25.492 -37.707 1.00 87.31 269 PHE A O 1
ATOM 2075 N N . ARG A 1 270 ? 2.165 -27.531 -38.112 1.00 90.62 270 ARG A N 1
ATOM 2076 C CA . ARG A 1 270 ? 2.788 -28.206 -36.973 1.00 90.62 270 ARG A CA 1
ATOM 2077 C C . ARG A 1 270 ? 4.313 -28.140 -37.037 1.00 90.62 270 ARG A C 1
ATOM 2079 O O . ARG A 1 270 ? 4.940 -27.864 -36.018 1.00 90.62 270 ARG A O 1
ATOM 2086 N N . ALA A 1 271 ? 4.905 -28.368 -38.210 1.00 87.81 271 ALA A N 1
ATOM 2087 C CA . ALA A 1 271 ? 6.352 -28.297 -38.402 1.00 87.81 271 ALA A CA 1
ATOM 2088 C C . ALA A 1 271 ? 6.903 -26.884 -38.152 1.00 87.81 271 ALA A C 1
ATOM 2090 O O . ALA A 1 271 ? 7.947 -26.729 -37.527 1.00 87.81 271 ALA A O 1
ATOM 2091 N N . GLU A 1 272 ? 6.179 -25.857 -38.588 1.00 87.56 272 GLU A N 1
ATOM 2092 C CA . GLU A 1 272 ? 6.574 -24.453 -38.432 1.00 87.56 272 GLU A CA 1
ATOM 2093 C C . GLU A 1 272 ? 6.449 -23.977 -36.978 1.00 87.56 272 GLU A C 1
ATOM 2095 O O . GLU A 1 272 ? 7.343 -23.304 -36.464 1.00 87.56 272 GLU A O 1
ATOM 2100 N N . VAL A 1 273 ? 5.396 -24.405 -36.270 1.00 88.31 273 VAL A N 1
ATOM 2101 C CA . VAL A 1 273 ? 5.271 -24.195 -34.819 1.00 88.31 273 VAL A CA 1
ATOM 2102 C C . VAL A 1 273 ? 6.387 -24.923 -34.065 1.00 88.31 273 VAL A C 1
ATOM 2104 O O . VAL A 1 273 ? 7.015 -24.327 -33.193 1.00 88.31 273 VAL A O 1
ATOM 2107 N N . ALA A 1 274 ? 6.692 -26.173 -34.425 1.00 88.81 274 ALA A N 1
ATOM 2108 C CA . ALA A 1 274 ? 7.775 -26.933 -33.804 1.00 88.81 274 ALA A CA 1
ATOM 2109 C C . ALA A 1 274 ? 9.147 -26.274 -34.028 1.00 88.81 274 ALA A C 1
ATOM 2111 O O . ALA A 1 274 ? 9.914 -26.135 -33.080 1.00 88.81 274 ALA A O 1
ATOM 2112 N N . ALA A 1 275 ? 9.436 -25.800 -35.244 1.00 87.00 275 ALA A N 1
ATOM 2113 C CA . ALA A 1 275 ? 10.677 -25.089 -35.551 1.00 87.00 275 ALA A CA 1
ATOM 2114 C C . ALA A 1 275 ? 10.830 -23.808 -34.712 1.00 87.00 275 ALA A C 1
ATOM 2116 O O . ALA A 1 275 ? 11.891 -23.562 -34.143 1.00 87.00 275 ALA A O 1
ATOM 2117 N N . ALA A 1 276 ? 9.757 -23.027 -34.565 1.00 86.44 276 ALA A N 1
ATOM 2118 C CA . ALA A 1 276 ? 9.769 -21.823 -33.736 1.00 86.44 276 ALA A CA 1
ATOM 2119 C C . ALA A 1 276 ? 9.868 -22.113 -32.231 1.00 86.44 276 ALA A C 1
ATOM 2121 O O . ALA A 1 276 ? 10.321 -21.256 -31.473 1.00 86.44 276 ALA A O 1
ATOM 2122 N N . VAL A 1 277 ? 9.437 -23.291 -31.778 1.00 87.38 277 VAL A N 1
ATOM 2123 C CA . VAL A 1 277 ? 9.627 -23.742 -30.395 1.00 87.38 277 VAL A CA 1
ATOM 2124 C C . VAL A 1 277 ? 11.078 -24.159 -30.157 1.00 87.38 277 VAL A C 1
ATOM 2126 O O . VAL A 1 277 ? 11.650 -23.747 -29.149 1.00 87.38 277 VAL A O 1
ATOM 2129 N N . GLU A 1 278 ? 11.697 -24.903 -31.080 1.00 86.56 278 GLU A N 1
ATOM 2130 C CA . GLU A 1 278 ? 13.101 -25.329 -30.959 1.00 86.56 278 GLU A CA 1
ATOM 2131 C C . GLU A 1 278 ? 14.078 -24.150 -30.842 1.00 86.56 278 GLU A C 1
ATOM 2133 O O . GLU A 1 278 ? 15.057 -24.258 -30.110 1.00 86.56 278 GLU A O 1
ATOM 2138 N N . ASP A 1 279 ? 13.779 -23.002 -31.459 1.00 80.19 279 ASP A N 1
ATOM 2139 C CA . ASP A 1 279 ? 14.578 -21.771 -31.326 1.00 80.19 279 ASP A CA 1
ATOM 2140 C C . ASP A 1 279 ? 14.698 -21.252 -29.874 1.00 80.19 279 ASP A C 1
ATOM 2142 O O . ASP A 1 279 ? 15.559 -20.421 -29.579 1.00 80.19 279 ASP A O 1
ATOM 2146 N N . VAL A 1 280 ? 13.819 -21.697 -28.970 1.00 80.19 280 VAL A N 1
ATOM 2147 C CA . VAL A 1 280 ? 13.665 -21.179 -27.592 1.00 80.19 280 VAL A CA 1
ATOM 2148 C C . VAL A 1 280 ? 13.854 -22.263 -26.534 1.00 80.19 280 VAL A C 1
ATOM 2150 O O . VAL A 1 280 ? 13.867 -21.978 -25.331 1.00 80.19 280 VAL A O 1
ATOM 2153 N N . VAL A 1 281 ? 13.946 -23.523 -26.955 1.00 82.31 281 VAL A N 1
ATOM 2154 C CA . VAL A 1 281 ? 14.231 -24.642 -26.059 1.00 82.31 281 VAL A CA 1
ATOM 2155 C C . VAL A 1 281 ? 15.698 -24.552 -25.660 1.00 82.31 281 VAL A C 1
ATOM 2157 O O . VAL A 1 281 ? 16.582 -24.396 -26.498 1.00 82.31 281 VAL A O 1
ATOM 2160 N N . ASP A 1 282 ? 15.962 -24.636 -24.359 1.00 77.00 282 ASP A N 1
ATOM 2161 C CA . ASP A 1 282 ? 17.322 -24.527 -23.847 1.00 77.00 282 ASP A CA 1
ATOM 2162 C C . ASP A 1 282 ? 18.097 -25.817 -24.183 1.00 77.00 282 ASP A C 1
ATOM 2164 O O . ASP A 1 282 ? 17.724 -26.894 -23.705 1.00 77.00 282 ASP A O 1
ATOM 2168 N N . PRO A 1 283 ? 19.186 -25.750 -24.975 1.00 74.38 283 PRO A N 1
ATOM 2169 C CA . PRO A 1 283 ? 19.948 -26.934 -25.369 1.00 74.38 283 PRO A CA 1
ATOM 2170 C C . PRO A 1 283 ? 20.670 -27.607 -24.191 1.00 74.38 283 PRO A C 1
ATOM 2172 O O . PRO A 1 283 ? 21.150 -28.737 -24.323 1.00 74.38 283 PRO A O 1
ATOM 2175 N N . SER A 1 284 ? 20.782 -26.926 -23.044 1.00 71.81 284 SER A N 1
ATOM 2176 C CA . SER A 1 284 ? 21.350 -27.491 -21.819 1.00 71.81 284 SER A CA 1
ATOM 2177 C C . SER A 1 284 ? 20.391 -28.451 -21.103 1.00 71.81 284 SER A C 1
ATOM 2179 O O . SER A 1 284 ? 20.845 -29.317 -20.350 1.00 71.81 284 SER A O 1
ATOM 2181 N N . VAL A 1 285 ? 19.086 -28.368 -21.381 1.00 73.94 285 VAL A N 1
ATOM 2182 C CA . VAL A 1 285 ? 18.059 -29.249 -20.820 1.00 73.94 285 VAL A CA 1
ATOM 2183 C C . VAL A 1 285 ? 17.959 -30.517 -21.673 1.00 73.94 285 VAL A C 1
ATOM 2185 O O . VAL A 1 285 ? 17.845 -30.453 -22.895 1.00 73.94 285 VAL A O 1
ATOM 2188 N N . ARG A 1 286 ? 18.007 -31.699 -21.041 1.00 72.44 286 ARG A N 1
ATOM 2189 C CA . ARG A 1 286 ? 17.986 -33.003 -21.732 1.00 72.44 286 ARG A CA 1
ATOM 2190 C C . ARG A 1 286 ? 16.913 -33.937 -21.179 1.00 72.44 286 ARG A C 1
ATOM 2192 O O . ARG A 1 286 ? 16.501 -33.823 -20.026 1.00 72.44 286 ARG A O 1
ATOM 2199 N N . GLY A 1 287 ? 16.509 -34.908 -21.995 1.00 71.88 287 GLY A N 1
ATOM 2200 C CA . GLY A 1 287 ? 15.599 -35.979 -21.585 1.00 71.88 287 GLY A CA 1
ATOM 2201 C C . GLY A 1 287 ? 14.175 -35.480 -21.328 1.00 71.88 287 GLY A C 1
ATOM 2202 O O . GLY A 1 287 ? 13.664 -34.644 -22.070 1.00 71.88 287 GLY A O 1
ATOM 2203 N N . LEU A 1 288 ? 13.530 -35.987 -20.274 1.00 65.88 288 LEU A N 1
ATOM 2204 C CA . LEU A 1 288 ? 12.127 -35.684 -19.950 1.00 65.88 288 LEU A CA 1
ATOM 2205 C C . LEU A 1 288 ? 11.871 -34.181 -19.735 1.00 65.88 288 LEU A C 1
ATOM 2207 O O . LEU A 1 288 ? 10.876 -33.655 -20.225 1.00 65.88 288 LEU A O 1
ATOM 2211 N N . ALA A 1 289 ? 12.807 -33.468 -19.102 1.00 71.38 289 ALA A N 1
ATOM 2212 C CA . ALA A 1 289 ? 12.692 -32.027 -18.867 1.00 71.38 289 ALA A CA 1
ATOM 2213 C C . ALA A 1 289 ? 12.701 -31.203 -20.169 1.00 71.38 289 ALA A C 1
ATOM 2215 O O . ALA A 1 289 ? 12.036 -30.173 -20.256 1.00 71.38 289 ALA A O 1
ATOM 2216 N N . GLN A 1 290 ? 13.407 -31.676 -21.202 1.00 78.06 290 GLN A N 1
ATOM 2217 C CA . GLN A 1 290 ? 13.426 -31.034 -22.520 1.00 78.06 290 GLN A CA 1
ATOM 2218 C C . GLN A 1 290 ? 12.084 -31.230 -23.233 1.00 78.06 290 GLN A C 1
ATOM 2220 O O . GLN A 1 290 ? 11.573 -30.323 -23.890 1.00 78.06 290 GLN A O 1
ATOM 2225 N N . GLY A 1 291 ? 11.487 -32.413 -23.067 1.00 76.94 291 GLY A N 1
ATOM 2226 C CA . GLY A 1 291 ? 10.159 -32.724 -23.579 1.00 76.94 291 GLY A CA 1
ATOM 2227 C C . GLY A 1 291 ? 9.054 -31.874 -22.947 1.00 76.94 291 GLY A C 1
ATOM 2228 O O . GLY A 1 291 ? 8.184 -31.373 -23.660 1.00 76.94 291 GLY A O 1
ATOM 2229 N N . ASP A 1 292 ? 9.107 -31.666 -21.633 1.00 78.44 292 ASP A N 1
ATOM 2230 C CA . ASP A 1 292 ? 8.160 -30.806 -20.913 1.00 78.44 292 ASP A CA 1
ATOM 2231 C C . ASP A 1 292 ? 8.325 -29.334 -21.312 1.00 78.44 292 ASP A C 1
ATOM 2233 O O . ASP A 1 292 ? 7.335 -28.636 -21.548 1.00 78.44 292 ASP A O 1
ATOM 2237 N N . GLN A 1 293 ? 9.572 -28.882 -21.479 1.00 79.06 293 GLN A N 1
ATOM 2238 C CA . GLN A 1 293 ? 9.878 -27.532 -21.947 1.00 79.06 293 GLN A CA 1
ATOM 2239 C C . GLN A 1 293 ? 9.309 -27.279 -23.350 1.00 79.06 293 GLN A C 1
ATOM 2241 O O . GLN A 1 293 ? 8.693 -26.240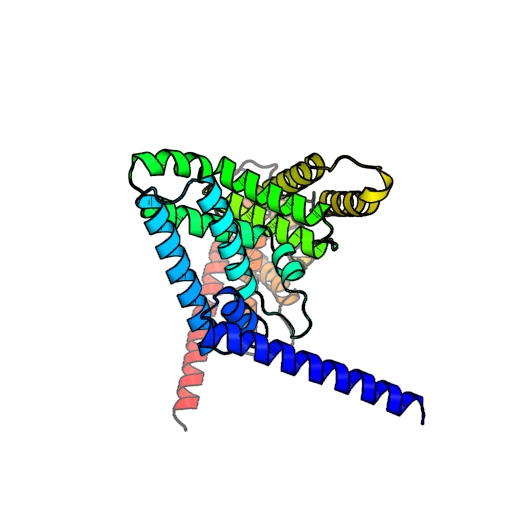 -23.577 1.00 79.06 293 GLN A O 1
ATOM 2246 N N . ARG A 1 294 ? 9.440 -28.236 -24.279 1.00 83.19 294 ARG A N 1
ATOM 2247 C CA . ARG A 1 294 ? 8.837 -28.152 -25.624 1.00 83.19 294 ARG A CA 1
ATOM 2248 C C . ARG A 1 294 ? 7.318 -28.012 -25.572 1.00 83.19 294 ARG A C 1
ATOM 2250 O O . ARG A 1 294 ? 6.756 -27.159 -26.260 1.00 83.19 294 ARG A O 1
ATOM 2257 N N . CYS A 1 295 ? 6.654 -28.801 -24.727 1.00 80.25 295 CYS A N 1
ATOM 2258 C CA . CYS A 1 295 ? 5.202 -28.726 -24.565 1.00 80.25 295 CYS A CA 1
ATOM 2259 C C . CYS A 1 295 ? 4.779 -27.350 -24.034 1.00 80.25 295 CYS A C 1
ATOM 2261 O O . CYS A 1 295 ? 3.894 -26.710 -24.597 1.00 80.25 295 CYS A O 1
ATOM 2263 N N . GLN A 1 296 ? 5.463 -26.858 -22.997 1.00 80.44 296 GLN A N 1
ATOM 2264 C CA . GLN A 1 296 ? 5.184 -25.553 -22.404 1.00 80.44 296 GLN A CA 1
ATOM 2265 C C . GLN A 1 296 ? 5.384 -24.404 -23.406 1.00 80.44 296 GLN A C 1
ATOM 2267 O O . GLN A 1 296 ? 4.498 -23.565 -23.563 1.00 80.44 296 GLN A 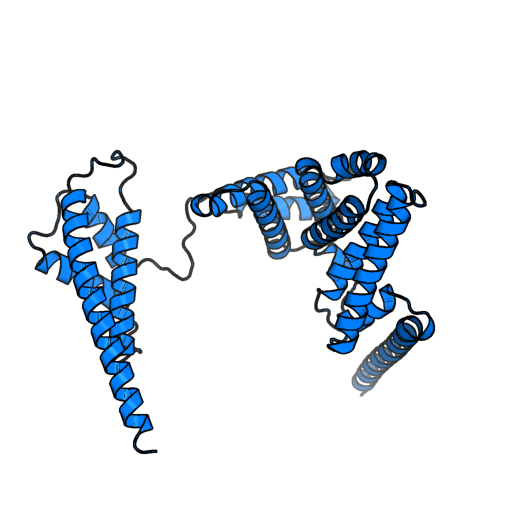O 1
ATOM 2272 N N . ARG A 1 297 ? 6.508 -24.392 -24.133 1.00 82.75 297 ARG A N 1
ATOM 2273 C CA . ARG A 1 297 ? 6.794 -23.366 -25.149 1.00 82.75 297 ARG A CA 1
ATOM 2274 C C . ARG A 1 297 ? 5.802 -23.389 -26.311 1.00 82.75 297 ARG A C 1
ATOM 2276 O O . ARG A 1 297 ? 5.510 -22.336 -26.869 1.00 82.75 297 ARG A O 1
ATOM 2283 N N . THR A 1 298 ? 5.246 -24.555 -26.643 1.00 83.31 298 THR A N 1
ATOM 2284 C CA . THR A 1 298 ? 4.210 -24.667 -27.681 1.00 83.31 298 THR A CA 1
ATOM 2285 C C . THR A 1 298 ? 2.921 -23.957 -27.262 1.00 83.31 298 THR A C 1
ATOM 2287 O O . THR A 1 298 ? 2.385 -23.175 -28.043 1.00 83.31 298 THR A O 1
ATOM 2290 N N . PHE A 1 299 ? 2.453 -24.142 -26.021 1.00 79.94 299 PHE A N 1
ATOM 2291 C CA . PHE A 1 299 ? 1.279 -23.417 -25.511 1.00 79.94 299 PHE A CA 1
ATOM 2292 C C . PHE A 1 299 ? 1.507 -21.901 -25.462 1.00 79.94 299 PHE A C 1
ATOM 2294 O O . PHE A 1 299 ? 0.641 -21.133 -25.876 1.00 79.94 299 PHE A O 1
ATOM 2301 N N . GLU A 1 300 ? 2.684 -21.470 -25.005 1.00 81.88 300 GLU A N 1
ATOM 2302 C CA . GLU A 1 300 ? 3.047 -20.049 -24.945 1.00 81.88 300 GLU A CA 1
ATOM 2303 C C . GLU A 1 300 ? 3.044 -19.389 -26.335 1.00 81.88 300 GLU A C 1
ATOM 2305 O O . GLU A 1 300 ? 2.536 -18.277 -26.487 1.00 81.88 300 GLU A O 1
ATOM 2310 N N . LEU A 1 301 ? 3.555 -20.079 -27.361 1.00 84.38 301 LEU A N 1
ATOM 2311 C CA . LEU A 1 301 ? 3.557 -19.595 -28.743 1.00 84.38 301 LEU A CA 1
ATOM 2312 C C . LEU A 1 301 ? 2.139 -19.483 -29.328 1.00 84.38 301 LEU A C 1
ATOM 2314 O O . LEU A 1 301 ? 1.811 -18.475 -29.959 1.00 84.38 301 LEU A O 1
ATOM 2318 N N . LEU A 1 302 ? 1.286 -20.491 -29.125 1.00 84.31 302 LEU A N 1
ATOM 2319 C CA . LEU A 1 302 ? -0.093 -20.464 -29.629 1.00 84.31 302 LEU A CA 1
ATOM 2320 C C . LEU A 1 302 ? -0.901 -19.330 -28.985 1.00 84.31 302 LEU A C 1
ATOM 2322 O O . LEU A 1 302 ? -1.596 -18.585 -29.682 1.00 84.31 302 LEU A O 1
ATOM 2326 N N . GLU A 1 303 ? -0.745 -19.142 -27.676 1.00 81.00 303 GLU A N 1
ATOM 2327 C CA . GLU A 1 303 ? -1.393 -18.058 -26.942 1.00 81.00 303 GLU A CA 1
ATOM 2328 C C . GLU A 1 303 ? -0.857 -16.682 -27.368 1.00 81.00 303 GLU A C 1
ATOM 2330 O O . GLU A 1 303 ? -1.629 -15.747 -27.591 1.00 81.00 303 GLU A O 1
ATOM 2335 N N . TYR A 1 304 ? 0.455 -16.565 -27.598 1.00 82.38 304 TYR A N 1
ATOM 2336 C CA . TYR A 1 304 ? 1.064 -15.349 -28.136 1.00 82.38 304 TYR A CA 1
ATOM 2337 C C . TYR A 1 304 ? 0.455 -14.940 -29.487 1.00 82.38 304 TYR A C 1
ATOM 2339 O O . TYR A 1 304 ? 0.122 -13.771 -29.704 1.00 82.38 304 TYR A O 1
ATOM 2347 N N . ILE A 1 305 ? 0.277 -15.898 -30.401 1.00 81.12 305 ILE A N 1
ATOM 2348 C CA . ILE A 1 305 ? -0.312 -15.637 -31.719 1.00 81.12 305 ILE A CA 1
ATOM 2349 C C . ILE A 1 305 ? -1.796 -15.261 -31.587 1.00 81.12 305 ILE A C 1
ATOM 2351 O O . ILE A 1 305 ? -2.245 -14.330 -32.263 1.00 81.12 305 ILE A O 1
ATOM 2355 N N . ARG A 1 306 ? -2.537 -15.918 -30.683 1.00 80.88 306 ARG A N 1
ATOM 2356 C CA . ARG A 1 306 ? -3.951 -15.631 -30.377 1.00 80.88 306 ARG A CA 1
ATOM 2357 C C . ARG A 1 306 ? -4.151 -14.203 -29.853 1.00 80.88 306 ARG A C 1
ATOM 2359 O O . ARG A 1 306 ? -5.108 -13.536 -30.237 1.00 80.88 306 ARG A O 1
ATOM 2366 N N . GLN A 1 307 ? -3.223 -13.688 -29.050 1.00 77.00 307 GLN A N 1
ATOM 2367 C CA . GLN A 1 307 ? -3.269 -12.318 -28.514 1.00 77.00 307 GLN A CA 1
ATOM 2368 C C . GLN A 1 307 ? -2.879 -11.234 -29.539 1.00 77.00 307 GLN A C 1
ATOM 2370 O O . GLN A 1 307 ? -3.141 -10.047 -29.331 1.00 77.00 307 GLN A O 1
ATOM 2375 N N . ARG A 1 308 ? -2.260 -11.624 -30.661 1.00 73.75 308 ARG A N 1
ATOM 2376 C CA . ARG A 1 308 ? -1.729 -10.734 -31.711 1.00 73.75 308 ARG A CA 1
ATOM 2377 C C . ARG A 1 308 ? -2.707 -10.431 -32.852 1.00 73.75 308 ARG A C 1
ATOM 2379 O O . ARG A 1 308 ? -2.295 -9.795 -33.822 1.00 73.75 308 ARG A O 1
ATOM 2386 N N . VAL A 1 309 ? -3.976 -10.832 -32.741 1.00 70.12 309 VAL A N 1
ATOM 2387 C CA . VAL A 1 309 ? -5.010 -10.571 -33.760 1.00 70.12 309 VAL A CA 1
ATOM 2388 C C . VAL A 1 309 ? -5.047 -9.070 -34.122 1.00 70.12 309 VAL A C 1
ATOM 2390 O O . VAL A 1 309 ? -5.181 -8.228 -33.226 1.00 70.12 309 VAL A O 1
ATOM 2393 N N . PRO A 1 310 ? -4.930 -8.695 -35.414 1.00 64.31 310 PRO A N 1
ATOM 2394 C CA . PRO A 1 310 ? -4.938 -7.299 -35.837 1.00 64.31 310 PRO A CA 1
ATOM 2395 C C . PRO A 1 310 ? -6.232 -6.590 -35.426 1.00 64.31 310 PRO A C 1
ATOM 2397 O O . PRO A 1 310 ? -7.320 -6.954 -35.872 1.00 64.31 310 PRO A O 1
ATOM 2400 N N . ARG A 1 311 ? -6.100 -5.522 -34.626 1.00 55.97 311 ARG A N 1
ATOM 2401 C CA . ARG A 1 311 ? -7.214 -4.684 -34.128 1.00 55.97 311 ARG A CA 1
ATOM 2402 C C . ARG A 1 311 ? -8.018 -3.981 -35.232 1.00 55.97 311 ARG A C 1
ATOM 2404 O O . ARG A 1 311 ? -9.067 -3.416 -34.948 1.00 55.97 311 ARG A O 1
ATOM 2411 N N . THR A 1 312 ? -7.501 -3.962 -36.460 1.00 49.06 312 THR A N 1
ATOM 2412 C CA . THR A 1 312 ? -8.133 -3.367 -37.650 1.00 49.06 312 THR A CA 1
ATOM 2413 C C . THR A 1 312 ? -9.227 -4.242 -38.255 1.00 49.06 312 THR A C 1
ATOM 2415 O O . THR A 1 312 ? -9.994 -3.767 -39.085 1.00 49.06 312 THR A O 1
ATOM 2418 N N . SER A 1 313 ? -9.310 -5.500 -37.833 1.00 49.41 313 SER A N 1
ATOM 2419 C CA . SER A 1 313 ? -10.385 -6.430 -38.172 1.00 49.41 313 SER A CA 1
ATOM 2420 C C . SER A 1 313 ? -11.303 -6.503 -36.956 1.00 49.41 313 SER A C 1
ATOM 2422 O O . SER A 1 313 ? -10.812 -6.643 -35.833 1.00 49.41 313 SER A O 1
ATOM 2424 N N . GLY A 1 314 ? -12.619 -6.383 -37.148 1.00 46.91 314 GLY A N 1
ATOM 2425 C CA . GLY A 1 314 ? -13.580 -6.598 -36.067 1.00 46.91 314 GLY A CA 1
ATOM 2426 C C . GLY A 1 314 ? -13.340 -7.949 -35.375 1.00 46.91 314 GLY A C 1
ATOM 2427 O O . GLY A 1 314 ? -12.660 -8.815 -35.936 1.00 46.91 314 GLY A O 1
ATOM 2428 N N . PRO A 1 315 ? -13.891 -8.172 -34.168 1.00 48.38 315 PRO A N 1
ATOM 2429 C CA . PRO A 1 315 ? -13.611 -9.350 -33.342 1.00 48.38 315 PRO A CA 1
ATOM 2430 C C . PRO A 1 315 ? -13.935 -10.710 -33.991 1.00 48.38 315 PRO A C 1
ATOM 2432 O O . PRO A 1 315 ? -13.715 -11.722 -33.336 1.00 48.38 315 PRO A O 1
ATOM 2435 N N . PHE A 1 316 ? -14.387 -10.759 -35.252 1.00 51.06 316 PHE A N 1
ATOM 2436 C CA . PHE A 1 316 ? -14.752 -11.967 -35.994 1.00 51.06 316 PHE A CA 1
ATOM 2437 C C . PHE A 1 316 ? -14.277 -12.030 -37.468 1.00 51.06 316 PHE A C 1
ATOM 2439 O O . PHE A 1 316 ? -14.509 -13.049 -38.106 1.00 51.06 316 PHE A O 1
ATOM 2446 N N . ASP A 1 317 ? -13.565 -11.031 -38.013 1.00 58.81 317 ASP A N 1
ATOM 2447 C CA . ASP A 1 317 ? -13.487 -10.869 -39.487 1.00 58.81 317 ASP A CA 1
ATOM 2448 C C . ASP A 1 317 ? -12.152 -11.238 -40.163 1.00 58.81 317 ASP A C 1
ATOM 2450 O O . ASP A 1 317 ? -11.993 -11.026 -41.366 1.00 58.81 317 ASP A O 1
ATOM 2454 N N . HIS A 1 318 ? -11.161 -11.786 -39.447 1.00 67.19 318 HIS A N 1
ATOM 2455 C CA . HIS A 1 318 ? -9.910 -12.170 -40.114 1.00 67.19 318 HIS A CA 1
ATOM 2456 C C . HIS A 1 318 ? -10.073 -13.508 -40.868 1.00 67.19 318 HIS A C 1
ATOM 2458 O O . HIS A 1 318 ? -10.378 -14.520 -40.231 1.00 67.19 318 HIS A O 1
ATOM 2464 N N . PRO A 1 319 ? -9.797 -13.577 -42.186 1.00 70.81 319 PRO A N 1
ATOM 2465 C CA . PRO A 1 319 ? -10.073 -14.763 -43.010 1.00 70.81 319 PRO A CA 1
ATOM 2466 C C . PRO A 1 319 ? -9.308 -16.014 -42.553 1.00 70.81 319 PRO A C 1
ATOM 2468 O O . PRO A 1 319 ? -9.805 -17.130 -42.670 1.00 70.81 319 PRO A O 1
ATOM 2471 N N . SER A 1 320 ? -8.115 -15.835 -41.981 1.00 76.25 320 SER A N 1
ATOM 2472 C CA . SER A 1 320 ? -7.308 -16.933 -41.432 1.00 76.25 320 SER A CA 1
ATOM 2473 C C . SER A 1 320 ? -7.768 -17.446 -40.063 1.00 76.25 320 SER A C 1
ATOM 2475 O O . SER A 1 320 ? -7.267 -18.472 -39.614 1.00 76.25 320 SER A O 1
ATOM 2477 N N . ARG A 1 321 ? -8.669 -16.746 -39.360 1.00 79.38 321 ARG A N 1
ATOM 2478 C CA . ARG A 1 321 ? -8.976 -17.037 -37.950 1.00 79.38 321 ARG A CA 1
ATOM 2479 C C . ARG A 1 321 ? -9.619 -18.412 -37.720 1.00 79.38 321 ARG A C 1
ATOM 2481 O O . ARG A 1 321 ? -9.116 -19.122 -36.856 1.00 79.38 321 ARG A O 1
ATOM 2488 N N . PRO A 1 322 ? -10.638 -18.842 -38.489 1.00 81.56 322 PRO A N 1
ATOM 2489 C CA . PRO A 1 322 ? -11.239 -20.164 -38.291 1.00 81.56 322 PRO A CA 1
ATOM 2490 C C . PRO A 1 322 ? -10.251 -21.306 -38.561 1.00 81.56 322 PRO A C 1
ATOM 2492 O O . PRO A 1 322 ? -10.291 -22.346 -37.908 1.00 81.56 322 PRO A O 1
ATOM 2495 N N . LEU A 1 323 ? -9.347 -21.111 -39.529 1.00 82.62 323 LEU A N 1
ATOM 2496 C CA . LEU A 1 323 ? -8.289 -22.072 -39.839 1.00 82.62 323 LEU A CA 1
ATOM 2497 C C . LEU A 1 323 ? -7.240 -22.110 -38.727 1.00 82.62 323 LEU A C 1
ATOM 2499 O O . LEU A 1 323 ? -6.860 -23.197 -38.307 1.00 82.62 323 LEU A O 1
ATOM 2503 N N . TRP A 1 324 ? -6.822 -20.949 -38.221 1.00 85.25 324 TRP A N 1
ATOM 2504 C CA . TRP A 1 324 ? -5.921 -20.848 -37.078 1.00 85.25 324 TRP A CA 1
ATOM 2505 C C . TRP A 1 324 ? -6.474 -21.576 -35.853 1.00 85.25 324 TRP A C 1
ATOM 2507 O O . TRP A 1 324 ? -5.795 -22.456 -35.340 1.00 85.25 324 TRP A O 1
ATOM 2517 N N . GLU A 1 325 ? -7.704 -21.262 -35.437 1.00 85.12 325 GLU A N 1
ATOM 2518 C CA . GLU A 1 325 ? -8.331 -21.849 -34.245 1.00 85.12 325 GLU A CA 1
ATOM 2519 C C . GLU A 1 325 ? -8.452 -23.377 -34.373 1.00 85.12 325 GLU A C 1
ATOM 2521 O O . GLU A 1 325 ? -8.054 -24.114 -33.477 1.00 85.12 325 GLU A O 1
ATOM 2526 N N . ASN A 1 326 ? -8.879 -23.889 -35.533 1.00 86.69 326 ASN A N 1
ATOM 2527 C CA . ASN A 1 326 ? -8.982 -25.335 -35.752 1.00 86.69 326 ASN A CA 1
ATOM 2528 C C . ASN A 1 326 ? -7.615 -26.047 -35.671 1.00 86.69 326 ASN A C 1
ATOM 2530 O O . ASN A 1 326 ? -7.481 -27.080 -35.008 1.00 86.69 326 ASN A O 1
ATOM 2534 N N . GLN A 1 327 ? -6.582 -25.496 -36.320 1.00 87.25 327 GLN A N 1
ATOM 2535 C CA . GLN A 1 327 ? -5.249 -26.106 -36.296 1.00 87.25 327 GLN A CA 1
ATOM 2536 C C . GLN A 1 327 ? -4.569 -25.945 -34.924 1.00 87.25 327 GLN A C 1
ATOM 2538 O O . GLN A 1 327 ? -3.906 -26.882 -34.473 1.00 87.25 327 GLN A O 1
ATOM 2543 N N . SER A 1 328 ? -4.766 -24.815 -34.229 1.00 87.12 328 SER A N 1
ATOM 2544 C CA . SER A 1 328 ? -4.243 -24.599 -32.874 1.00 87.12 328 SER A CA 1
ATOM 2545 C C . SER A 1 328 ? -4.888 -25.546 -31.872 1.00 87.12 328 SER A C 1
ATOM 2547 O O . SER A 1 328 ? -4.175 -26.208 -31.129 1.00 87.12 328 SER A O 1
ATOM 2549 N N . ASP A 1 329 ? -6.213 -25.703 -31.905 1.00 86.75 329 ASP A N 1
ATOM 2550 C CA . ASP A 1 329 ? -6.941 -26.568 -30.970 1.00 86.75 329 ASP A CA 1
ATOM 2551 C C . ASP A 1 329 ? -6.601 -28.046 -31.181 1.00 86.75 329 ASP A C 1
ATOM 2553 O O . ASP A 1 329 ? -6.655 -28.865 -30.257 1.00 86.75 329 ASP A O 1
ATOM 2557 N N . ARG A 1 330 ? -6.281 -28.431 -32.422 1.00 89.88 330 ARG A N 1
ATOM 2558 C CA . ARG A 1 330 ? -5.763 -29.766 -32.728 1.00 89.88 330 ARG A CA 1
ATOM 2559 C C . ARG A 1 330 ? -4.371 -29.967 -32.130 1.00 89.88 330 ARG A C 1
ATOM 2561 O O . ARG A 1 330 ? -4.151 -30.983 -31.472 1.00 89.88 330 ARG A O 1
ATOM 2568 N N . LEU A 1 331 ? -3.472 -29.002 -32.313 1.00 87.44 331 LEU A N 1
ATOM 2569 C CA . LEU A 1 331 ? -2.107 -29.079 -31.799 1.00 87.44 331 LEU A CA 1
ATOM 2570 C C . LEU A 1 331 ? -2.063 -29.055 -30.265 1.00 87.44 331 LEU A C 1
ATOM 2572 O O . LEU A 1 331 ? -1.343 -29.847 -29.666 1.00 87.44 331 LEU A O 1
ATOM 2576 N N . GLU A 1 332 ? -2.881 -28.222 -29.619 1.00 86.69 332 GLU A N 1
ATOM 2577 C CA . GLU A 1 332 ? -3.004 -28.170 -28.156 1.00 86.69 332 GLU A CA 1
ATOM 2578 C C . GLU A 1 332 ? -3.417 -29.528 -27.571 1.00 86.69 332 GLU A C 1
ATOM 2580 O O . GLU A 1 332 ? -2.860 -29.962 -26.562 1.00 86.69 332 GLU A O 1
ATOM 2585 N N . ARG A 1 333 ? -4.346 -30.243 -28.224 1.00 85.25 333 ARG A N 1
ATOM 2586 C CA . ARG A 1 333 ? -4.756 -31.595 -27.809 1.00 85.25 333 ARG A CA 1
ATOM 2587 C C . ARG A 1 333 ? -3.636 -32.622 -27.958 1.00 85.25 333 ARG A C 1
ATOM 2589 O O . ARG A 1 333 ? -3.464 -33.449 -27.064 1.00 85.25 333 ARG A O 1
ATOM 2596 N N . GLU A 1 334 ? -2.879 -32.574 -29.054 1.00 87.44 334 GLU A N 1
ATOM 2597 C CA . GLU A 1 334 ? -1.734 -33.468 -29.279 1.00 87.44 334 GLU A CA 1
ATOM 2598 C C . GLU A 1 334 ? -0.630 -33.229 -28.231 1.00 87.44 334 GLU A C 1
ATOM 2600 O O . GLU A 1 334 ? -0.165 -34.177 -27.598 1.00 87.44 334 GLU A O 1
ATOM 2605 N N . VAL A 1 335 ? -0.287 -31.964 -27.964 1.00 82.62 335 VAL A N 1
ATOM 2606 C CA . VAL A 1 335 ? 0.730 -31.577 -26.970 1.00 82.62 335 VAL A CA 1
ATOM 2607 C C . VAL A 1 335 ? 0.284 -31.897 -25.540 1.00 82.62 335 VAL A C 1
ATOM 2609 O O . VAL A 1 335 ? 1.084 -32.364 -24.730 1.00 82.62 335 VAL A O 1
ATOM 2612 N N . ALA A 1 336 ? -0.995 -31.698 -25.209 1.00 76.56 336 ALA A N 1
ATOM 2613 C CA . ALA A 1 336 ? -1.533 -32.068 -23.901 1.00 76.56 336 ALA A CA 1
ATOM 2614 C C . ALA A 1 336 ? -1.460 -33.586 -23.663 1.00 76.56 336 ALA A C 1
ATOM 2616 O O . ALA A 1 336 ? -1.067 -34.020 -22.579 1.00 76.56 336 ALA A O 1
ATOM 2617 N N . ALA A 1 337 ? -1.794 -34.399 -24.672 1.00 78.44 337 ALA A N 1
ATOM 2618 C CA . ALA A 1 337 ? -1.683 -35.855 -24.590 1.00 78.44 337 ALA A CA 1
ATOM 2619 C C . ALA A 1 337 ? -0.221 -36.315 -24.433 1.00 78.44 337 ALA A C 1
ATOM 2621 O O . ALA A 1 337 ? 0.066 -37.203 -23.625 1.00 78.44 337 ALA A O 1
ATOM 2622 N N . GLU A 1 338 ? 0.710 -35.680 -25.148 1.00 81.50 338 GLU A N 1
ATOM 2623 C CA . GLU A 1 338 ? 2.150 -35.931 -25.023 1.00 81.50 338 GLU A CA 1
ATOM 2624 C C . GLU A 1 338 ? 2.666 -35.594 -23.614 1.00 81.50 338 GLU A C 1
ATOM 2626 O O . GLU A 1 338 ? 3.347 -36.414 -22.995 1.00 81.50 338 GLU A O 1
ATOM 2631 N N . LEU A 1 339 ? 2.277 -34.440 -23.059 1.00 76.56 339 LEU A N 1
ATOM 2632 C CA . LEU A 1 339 ? 2.663 -34.015 -21.710 1.00 76.56 339 LEU A CA 1
ATOM 2633 C C . LEU A 1 339 ? 2.132 -34.968 -20.625 1.00 76.56 339 LEU A C 1
ATOM 2635 O O . LEU A 1 339 ? 2.847 -35.294 -19.677 1.00 76.56 339 LEU A O 1
ATOM 2639 N N . VAL A 1 340 ? 0.887 -35.440 -20.757 1.00 76.25 340 VAL A N 1
ATOM 2640 C CA . VAL A 1 340 ? 0.296 -36.418 -19.826 1.00 76.25 340 VAL A CA 1
ATOM 2641 C C . VAL A 1 340 ? 1.038 -37.753 -19.889 1.00 76.25 340 VAL A C 1
ATOM 2643 O O . VAL A 1 340 ? 1.361 -38.320 -18.844 1.00 76.25 340 VAL A O 1
ATOM 2646 N N . THR A 1 341 ? 1.359 -38.227 -21.095 1.00 77.94 341 THR A N 1
ATOM 2647 C CA . THR A 1 341 ? 2.099 -39.481 -21.301 1.00 77.94 341 THR A CA 1
ATOM 2648 C C . THR A 1 341 ? 3.500 -39.394 -20.686 1.00 77.94 341 THR A C 1
ATOM 2650 O O . THR A 1 341 ? 3.887 -40.264 -19.908 1.00 77.94 341 THR A O 1
ATOM 2653 N N . ARG A 1 342 ? 4.220 -38.288 -20.910 1.00 73.06 342 ARG A N 1
ATOM 2654 C CA . ARG A 1 342 ? 5.562 -38.060 -20.346 1.00 73.06 342 ARG A CA 1
ATOM 2655 C C . ARG A 1 342 ? 5.580 -37.949 -18.829 1.00 73.06 342 ARG A C 1
ATOM 2657 O O . ARG A 1 342 ? 6.471 -38.494 -18.178 1.00 73.06 342 ARG A O 1
ATOM 2664 N N . ARG A 1 343 ? 4.587 -37.278 -18.241 1.00 73.81 343 ARG A N 1
ATOM 2665 C CA . ARG A 1 343 ? 4.456 -37.207 -16.779 1.00 73.81 343 ARG A CA 1
ATOM 2666 C C . ARG A 1 343 ? 4.151 -38.575 -16.174 1.00 73.81 343 ARG A C 1
ATOM 2668 O O . ARG A 1 343 ? 4.669 -38.878 -15.103 1.00 73.81 343 ARG A O 1
ATOM 2675 N N . ALA A 1 344 ? 3.369 -39.413 -16.854 1.00 73.25 344 ALA A N 1
ATOM 2676 C CA . ALA A 1 344 ? 3.127 -40.788 -16.421 1.00 73.25 344 ALA A CA 1
ATOM 2677 C C . ALA A 1 344 ? 4.405 -41.651 -16.481 1.00 73.25 344 ALA A C 1
ATOM 2679 O O . ALA A 1 344 ? 4.683 -42.393 -15.538 1.00 73.25 344 ALA A O 1
ATOM 2680 N N . GLU A 1 345 ? 5.222 -41.504 -17.529 1.00 70.06 345 GLU A N 1
ATOM 2681 C CA . GLU A 1 345 ? 6.522 -42.181 -17.670 1.00 70.06 345 GLU A CA 1
ATOM 2682 C C . GLU A 1 345 ? 7.544 -41.726 -16.612 1.00 70.06 345 GLU A C 1
ATOM 2684 O O . GLU A 1 345 ? 8.217 -42.559 -16.003 1.00 70.06 345 GLU A O 1
ATOM 2689 N N . GLY A 1 346 ? 7.616 -40.422 -16.316 1.00 62.34 346 GLY A N 1
ATOM 2690 C CA . GLY A 1 346 ? 8.480 -39.881 -15.258 1.00 62.34 346 GLY A CA 1
ATOM 2691 C C . GLY A 1 346 ? 8.107 -40.380 -13.856 1.00 62.34 346 GLY A C 1
ATOM 2692 O O . GLY A 1 346 ? 8.983 -40.692 -13.049 1.00 62.34 346 GLY A O 1
ATOM 2693 N N . VAL A 1 347 ? 6.808 -40.531 -13.573 1.00 60.41 347 VAL A N 1
ATOM 2694 C CA . VAL A 1 347 ? 6.316 -41.106 -12.307 1.00 60.41 347 VAL A CA 1
ATOM 2695 C C . VAL A 1 347 ? 6.619 -42.606 -12.208 1.00 60.41 347 VAL A C 1
ATOM 2697 O O . VAL A 1 347 ? 6.932 -43.091 -11.120 1.00 60.41 347 VAL A O 1
ATOM 2700 N N . ALA A 1 348 ? 6.564 -43.348 -13.318 1.00 59.00 348 ALA A N 1
ATOM 2701 C CA . ALA A 1 348 ? 6.920 -44.768 -13.350 1.00 59.00 348 ALA A CA 1
ATOM 2702 C C . ALA A 1 348 ? 8.425 -45.003 -13.108 1.00 59.00 348 ALA A C 1
ATOM 2704 O O . ALA A 1 348 ? 8.785 -45.912 -12.361 1.00 59.00 348 ALA A O 1
ATOM 2705 N N . LEU A 1 349 ? 9.292 -44.147 -13.662 1.00 57.31 349 LEU A N 1
ATOM 2706 C CA . LEU A 1 349 ? 10.744 -44.187 -13.440 1.00 57.31 349 LEU A CA 1
ATOM 2707 C C . LEU A 1 349 ? 11.116 -43.911 -11.972 1.00 57.31 349 LEU A C 1
ATOM 2709 O O . LEU A 1 349 ? 11.868 -44.680 -11.381 1.00 57.31 349 LEU A O 1
ATOM 2713 N N . HIS A 1 350 ? 10.515 -42.898 -11.337 1.00 53.22 350 HIS A N 1
ATOM 2714 C CA . HIS A 1 350 ? 10.744 -42.625 -9.910 1.00 53.22 350 HIS A CA 1
ATOM 2715 C C . HIS A 1 350 ? 10.209 -43.715 -8.972 1.00 53.22 350 HIS A C 1
ATOM 2717 O O . HIS A 1 350 ? 10.750 -43.904 -7.882 1.00 53.22 350 HIS A O 1
ATOM 2723 N N . ARG A 1 351 ? 9.171 -44.460 -9.373 1.00 48.19 351 ARG A N 1
ATOM 2724 C CA . ARG A 1 351 ? 8.668 -45.602 -8.592 1.00 48.19 351 ARG A CA 1
ATOM 2725 C C . ARG A 1 351 ? 9.614 -46.803 -8.611 1.00 48.19 351 ARG A C 1
ATOM 2727 O O . ARG A 1 351 ? 9.717 -47.470 -7.588 1.00 48.19 351 ARG A O 1
ATOM 2734 N N . ASN A 1 352 ? 10.308 -47.051 -9.721 1.00 46.59 352 ASN A N 1
ATOM 2735 C CA . ASN A 1 352 ? 11.284 -48.138 -9.808 1.00 46.59 352 ASN A CA 1
ATOM 2736 C C . ASN A 1 352 ? 12.586 -47.808 -9.059 1.00 46.59 352 ASN A C 1
ATOM 2738 O O . ASN A 1 352 ? 13.102 -48.678 -8.369 1.00 46.59 352 ASN A O 1
ATOM 2742 N N . ASP A 1 353 ? 13.041 -46.549 -9.067 1.00 47.75 353 ASP A N 1
ATOM 2743 C CA . ASP A 1 353 ? 14.202 -46.118 -8.260 1.00 47.75 353 ASP A CA 1
ATOM 2744 C C . ASP A 1 353 ? 13.938 -46.168 -6.741 1.00 47.75 353 ASP A C 1
ATOM 2746 O O . ASP A 1 353 ? 14.865 -46.258 -5.942 1.00 47.75 353 ASP A O 1
ATOM 2750 N N . SER A 1 354 ? 12.665 -46.125 -6.331 1.00 47.53 354 SER A N 1
ATOM 2751 C CA . SER A 1 354 ? 12.246 -46.213 -4.923 1.00 47.53 354 SER A CA 1
ATOM 2752 C C . SER A 1 354 ? 12.017 -47.651 -4.437 1.00 47.53 354 SER A C 1
ATOM 2754 O O . SER A 1 354 ? 11.691 -47.841 -3.269 1.00 47.53 354 SER A O 1
ATOM 2756 N N . SER A 1 355 ? 12.092 -48.646 -5.330 1.00 44.78 355 SER A N 1
ATOM 2757 C CA . SER A 1 355 ? 11.814 -50.058 -5.024 1.00 44.78 355 SER A CA 1
ATOM 2758 C C . SER A 1 355 ? 13.080 -50.910 -4.868 1.00 44.78 355 SER A C 1
ATOM 2760 O O . SER A 1 355 ? 12.963 -52.052 -4.426 1.00 44.78 355 SER A O 1
ATOM 2762 N N . ASP A 1 356 ? 14.252 -50.369 -5.210 1.00 46.22 356 ASP A N 1
ATOM 2763 C CA . ASP A 1 356 ? 15.567 -51.022 -5.076 1.00 46.22 356 ASP A CA 1
ATOM 2764 C C . ASP A 1 356 ? 16.461 -50.361 -3.996 1.00 46.22 356 ASP A C 1
ATOM 2766 O O . ASP A 1 356 ? 17.665 -50.618 -3.931 1.00 46.22 356 ASP A O 1
ATOM 2770 N N . ALA A 1 357 ? 15.874 -49.534 -3.121 1.00 41.84 357 ALA A N 1
ATOM 2771 C CA . ALA A 1 357 ? 16.490 -49.006 -1.897 1.00 41.84 357 ALA A CA 1
ATOM 2772 C C . ALA A 1 357 ? 15.689 -49.462 -0.673 1.00 41.84 357 ALA A C 1
ATOM 2774 O O . ALA A 1 357 ? 16.330 -49.797 0.351 1.00 41.84 357 ALA A O 1
#

Foldseek 3Di:
DVVVVVVVVVVVVVVVVLVVVLVVLCCCCPVVVDLLSLLVNCLADPDPVSLVSSVVVLVVVLLVLLQCVQVVVDDPVRSLVSLLVSLLSVQSSVHNDHSPDDSVLSSLLQLLSSLVSSLVSLVSSLVSHDPVSVVVSVVCNPLVNSLVNSLVSLLCSLQVCSDQDLVSNLVNLLSSQLVNLVVVVHDPVCSVVSSLVSSLVSLVSSVVPHDDDDPVVCVSSVVSSVCNNPVSDPDDDPDDPVCPPPPLLVVVLCCLQVDDNDDPDLVRVVVSLQVSLVVPQDPVDDDLRSLLSSLVSSVVSLVSSVVSHDPVAPPPGRPSVVVSVVSSVVVNVVSVVSNVVSVVVVVVVVVVVVVVD

Secondary structure (DSSP, 8-state):
-HHHHHHHHHHHHHHHHHHHHHHHHHHHHHTS--HHHHHHHHHHS--HHHHHHHHHHHHHHHHHHHHHHHTT-S-HHHHHHHHHHHHHHHHHHHS---TT--HHHHHHT-HHHHHHHHHHHHHHHHHHS-HHHHHHHHHHHSHHHHHHHHHHHHHHHHHTTS---HHHHHHHHHHHHHHHHHHTT--HHHHHHHHHHHHHHHHHHHHHTPPSS-HHHHHHHHHHHHHHHHHS--SS-PPPTT----HHHHHHHHHHHSSS---SSHHHHHHHHHHHHHTTS-TT--THHHHHHHHHHHHHHHHHHHHT--TTS-TT--TTHHHHHHHHHHHHHHHHHHHHHHHHHHHHHHHHHTT--

pLDDT: mean 76.32, std 15.4, range [31.66, 94.62]

Sequence (357 aa):
MKRLLQARCKTIRGASMQILSQLGLMFRATVLNQLAAKVRLASSHYSPSRFSAALTGIDNREQQLADRFSQGRLSVGQLYHQARRLADQDVLLNTRLGPESDCDGAVARQPVATASAFRSVLVRAYCAAADSKKQELGALLAPAMVRTRARCMLADAVWKGHITGSTELLAQVRRQAHLEAVDAACPLDQMDQVERRAARDILSFIASQQPDGPVEAWQPVRTLLQDLSTGLPLATSAPDPALQIPPSWLRLANGVWGAPWPWPTYEHFRAEVAAAVEDVVDPSVRGLAQGDQRCQRTFELLEYIRQRVPRTSGPFDHPSRPLWENQSDRLEREVAAELVTRRAEGVALHRNDSSDA

Organism: NCBI:txid517011

Radius of gyration: 29.63 Å; chains: 1; bounding box: 74×80×81 Å